Protein AF-A0A5N6Q2Q1-F1 (afdb_monomer)

Structure (mmCIF, N/CA/C/O backbone):
data_AF-A0A5N6Q2Q1-F1
#
_entry.id   AF-A0A5N6Q2Q1-F1
#
loop_
_atom_site.group_PDB
_atom_site.id
_atom_site.type_symbol
_atom_site.label_atom_id
_atom_site.label_alt_id
_atom_site.label_comp_id
_atom_site.label_asym_id
_atom_site.label_entity_id
_atom_site.label_seq_id
_atom_site.pdbx_PDB_ins_code
_atom_site.Cartn_x
_atom_site.Cartn_y
_atom_site.Cartn_z
_atom_site.occupancy
_atom_site.B_iso_or_equiv
_atom_site.auth_seq_id
_atom_site.auth_comp_id
_atom_site.auth_asym_id
_atom_site.auth_atom_id
_atom_site.pdbx_PDB_model_num
ATOM 1 N N . MET A 1 1 ? -32.225 3.996 19.972 1.00 34.66 1 MET A N 1
ATOM 2 C CA . MET A 1 1 ? -31.851 4.775 21.174 1.00 34.66 1 MET A CA 1
ATOM 3 C C . MET A 1 1 ? -30.390 4.484 21.491 1.00 34.66 1 MET A C 1
ATOM 5 O O . MET A 1 1 ? -30.093 3.426 22.030 1.00 34.66 1 MET A O 1
ATOM 9 N N . GLY A 1 2 ? -29.475 5.349 21.043 1.00 39.59 2 GLY A N 1
ATOM 10 C CA . GLY A 1 2 ? -28.034 5.159 21.232 1.00 39.59 2 GLY A CA 1
ATOM 11 C C . GLY A 1 2 ? -27.642 5.424 22.682 1.00 39.59 2 GLY A C 1
ATOM 12 O O . GLY A 1 2 ? -27.909 6.504 23.205 1.00 39.59 2 GLY A O 1
ATOM 13 N N . ARG A 1 3 ? -27.036 4.438 23.348 1.00 48.12 3 ARG A N 1
ATOM 14 C CA . ARG A 1 3 ? -26.396 4.660 24.648 1.00 48.12 3 ARG A CA 1
ATOM 15 C C . ARG A 1 3 ? -25.161 5.524 24.397 1.00 48.12 3 ARG A C 1
ATOM 17 O O . ARG A 1 3 ? -24.184 5.050 23.827 1.00 48.12 3 ARG A O 1
ATOM 24 N N . ASN A 1 4 ? -25.250 6.803 24.753 1.00 54.31 4 ASN A N 1
ATOM 25 C CA . ASN A 1 4 ? -24.123 7.728 24.710 1.00 54.31 4 ASN A CA 1
ATOM 26 C C . ASN A 1 4 ? -23.012 7.214 25.641 1.00 54.31 4 ASN A C 1
ATOM 28 O O . ASN A 1 4 ? -23.287 6.887 26.795 1.00 54.31 4 ASN A O 1
ATOM 32 N N . LEU A 1 5 ? -21.771 7.157 25.147 1.00 61.38 5 LEU A N 1
ATOM 33 C CA . LEU A 1 5 ? -20.585 6.999 25.997 1.00 61.38 5 LEU A CA 1
ATOM 34 C C . LEU A 1 5 ? -20.496 8.151 27.009 1.00 61.38 5 LEU A C 1
ATOM 36 O O . LEU A 1 5 ? -21.184 9.169 26.868 1.00 61.38 5 LEU A O 1
ATOM 40 N N . SER A 1 6 ? -19.664 7.980 28.040 1.00 72.44 6 SER A N 1
ATOM 41 C CA . SER A 1 6 ? -19.564 8.959 29.122 1.00 72.44 6 SER A CA 1
ATOM 42 C C . SER A 1 6 ? -19.219 10.357 28.569 1.00 72.44 6 SER A C 1
ATOM 44 O O . SER A 1 6 ? -18.412 10.470 27.641 1.00 72.44 6 SER A O 1
ATOM 46 N N . PRO A 1 7 ? -19.799 11.438 29.125 1.00 76.56 7 PRO A N 1
ATOM 47 C CA . PRO A 1 7 ? -19.465 12.815 28.743 1.00 76.56 7 PRO A CA 1
ATOM 48 C C . PRO A 1 7 ? -17.959 13.104 28.803 1.00 76.56 7 PRO A C 1
ATOM 50 O O . PRO A 1 7 ? -17.438 13.869 27.998 1.00 76.56 7 PRO A O 1
ATOM 53 N N . VAL A 1 8 ? -17.262 12.422 29.717 1.00 79.81 8 VAL A N 1
ATOM 54 C CA . VAL A 1 8 ? -15.809 12.487 29.892 1.00 79.81 8 VAL A CA 1
ATOM 55 C C . VAL A 1 8 ? -15.077 12.059 28.620 1.00 79.81 8 VAL A C 1
ATOM 57 O O . VAL A 1 8 ? -14.174 12.756 28.178 1.00 79.81 8 VAL A O 1
ATOM 60 N N . LEU A 1 9 ? -15.484 10.959 27.978 1.00 82.56 9 LEU A N 1
ATOM 61 C CA . LEU A 1 9 ? -14.803 10.479 26.775 1.00 82.56 9 LEU A CA 1
ATOM 62 C C . LEU A 1 9 ? -14.976 11.445 25.592 1.00 82.56 9 LEU A C 1
ATOM 64 O O . LEU A 1 9 ? -14.025 11.673 24.849 1.00 82.56 9 LEU A O 1
ATOM 68 N N . LYS A 1 10 ? -16.160 12.057 25.447 1.00 82.25 10 LYS A N 1
ATOM 69 C CA . LYS A 1 10 ? -16.401 13.090 24.424 1.00 82.25 10 LYS A CA 1
ATOM 70 C C . LYS A 1 10 ? -15.483 14.298 24.626 1.00 82.25 10 LYS A C 1
ATOM 72 O O . LYS A 1 10 ? -14.855 14.747 23.674 1.00 82.25 10 LYS A O 1
ATOM 77 N N . GLN A 1 11 ? -15.344 14.754 25.870 1.00 85.31 11 GLN A N 1
ATOM 78 C CA . GLN A 1 11 ? -14.443 15.852 26.216 1.00 85.31 11 GLN A CA 1
ATOM 79 C C . GLN A 1 11 ? -12.973 15.516 25.916 1.00 85.31 11 GLN A C 1
ATOM 81 O O . GLN A 1 11 ? -12.229 16.376 25.446 1.00 85.31 11 GLN A O 1
ATOM 86 N N . GLU A 1 12 ? -12.542 14.270 26.135 1.00 88.00 12 GLU A N 1
ATOM 87 C CA . GLU A 1 12 ? -11.179 13.867 25.775 1.00 88.00 12 GLU A CA 1
ATOM 88 C C . GLU A 1 12 ? -10.949 13.833 24.262 1.00 88.00 12 GLU A C 1
ATOM 90 O O . GLU A 1 12 ? -9.869 14.206 23.807 1.00 88.00 12 GLU A O 1
ATOM 95 N N . PHE A 1 13 ? -11.948 13.463 23.458 1.00 85.00 13 PHE A N 1
ATOM 96 C CA . PHE A 1 13 ? -11.828 13.589 22.005 1.00 85.00 13 PHE A CA 1
ATOM 97 C C . PHE A 1 13 ? -11.672 15.050 21.566 1.00 85.00 13 PHE A C 1
ATOM 99 O O . PHE A 1 13 ? -10.799 15.340 20.754 1.00 85.00 13 PHE A O 1
ATOM 106 N N . GLU A 1 14 ? -12.427 15.981 22.154 1.00 84.62 14 GLU A N 1
ATOM 107 C CA . GLU A 1 14 ? -12.268 17.422 21.894 1.00 84.62 14 GLU A CA 1
ATOM 108 C C . GLU A 1 14 ? -10.886 17.948 22.319 1.00 84.62 14 GLU A C 1
ATOM 110 O O . GLU A 1 14 ? -10.338 18.871 21.715 1.00 84.62 14 GLU A O 1
ATOM 115 N N . ASN A 1 15 ? -10.283 17.359 23.356 1.00 87.81 15 ASN A N 1
ATOM 116 C CA . ASN A 1 15 ? -8.939 17.717 23.805 1.00 87.81 15 ASN A CA 1
ATOM 117 C C . ASN A 1 15 ? -7.835 17.295 22.816 1.00 87.81 15 ASN A C 1
ATOM 119 O O . ASN A 1 15 ? -6.714 17.800 22.929 1.00 87.81 15 ASN A O 1
ATOM 123 N N . LEU A 1 16 ? -8.115 16.413 21.844 1.00 84.56 16 LEU A N 1
ATOM 124 C CA . LEU A 1 16 ? -7.133 16.025 20.824 1.00 84.56 16 LEU A CA 1
ATOM 125 C C . LEU A 1 16 ? -6.774 17.183 19.884 1.00 84.56 16 LEU A C 1
ATOM 127 O O . LEU A 1 16 ? -5.634 17.261 19.420 1.00 84.56 16 LEU A O 1
ATOM 131 N N . ASP A 1 17 ? -7.710 18.106 19.666 1.00 80.00 17 ASP A N 1
ATOM 132 C CA . ASP A 1 17 ? -7.538 19.270 18.791 1.00 80.00 17 ASP A CA 1
ATOM 133 C C . ASP A 1 17 ? -6.910 20.486 19.492 1.00 80.00 17 ASP A C 1
ATOM 135 O O . ASP A 1 17 ? -6.669 21.518 18.868 1.00 80.00 17 ASP A O 1
ATOM 139 N N . LYS A 1 18 ? -6.613 20.374 20.790 1.00 85.56 18 LYS A N 1
ATOM 140 C CA . LYS A 1 18 ? -5.990 21.442 21.583 1.00 85.56 18 LYS A CA 1
ATOM 141 C C . LYS A 1 18 ? -4.458 21.400 21.474 1.00 85.56 18 LYS A C 1
ATOM 143 O O . LYS A 1 18 ? -3.877 20.834 20.538 1.00 85.56 18 LYS A O 1
ATOM 148 N N . ASP A 1 19 ? -3.780 22.033 22.427 1.00 87.94 19 ASP A N 1
ATOM 149 C CA . ASP A 1 19 ? -2.325 22.061 22.512 1.00 87.94 19 ASP A CA 1
ATOM 150 C C . ASP A 1 19 ? -1.718 20.670 22.783 1.00 87.94 19 ASP A C 1
ATOM 152 O O . ASP A 1 19 ? -2.396 19.701 23.139 1.00 87.94 19 ASP A O 1
ATOM 156 N N . ALA A 1 20 ? -0.400 20.563 22.607 1.00 86.81 20 ALA A N 1
ATOM 157 C CA . ALA A 1 20 ? 0.320 19.299 22.720 1.00 86.81 20 ALA A CA 1
ATOM 158 C C . ALA A 1 20 ? 0.197 18.637 24.105 1.00 86.81 20 ALA A C 1
ATOM 160 O O . ALA A 1 20 ? 0.221 17.405 24.190 1.00 86.81 20 ALA A O 1
ATOM 161 N N . TYR A 1 21 ? 0.067 19.420 25.182 1.00 89.62 21 TYR A N 1
ATOM 162 C CA . TYR A 1 21 ? -0.075 18.888 26.534 1.00 89.62 21 TYR A CA 1
ATOM 163 C C . TYR A 1 21 ? -1.473 18.300 26.737 1.00 89.62 21 TYR A C 1
ATOM 165 O O . TYR A 1 21 ? -1.585 17.128 27.114 1.00 89.62 21 TYR A O 1
ATOM 173 N N . SER A 1 22 ? -2.525 19.054 26.396 1.00 89.06 22 SER A N 1
ATOM 174 C CA . SER A 1 22 ? -3.909 18.561 26.422 1.00 89.06 22 SER A CA 1
ATOM 175 C C . SER A 1 22 ? -4.078 17.309 25.569 1.00 89.06 22 SER A C 1
ATOM 177 O O . SER A 1 22 ? -4.604 16.304 26.045 1.00 89.06 22 SER A O 1
ATOM 179 N N . ARG A 1 23 ? -3.527 17.313 24.354 1.00 88.75 23 ARG A N 1
ATOM 180 C CA . ARG A 1 23 ? -3.586 16.173 23.439 1.00 88.75 23 ARG A CA 1
ATOM 181 C C . ARG A 1 23 ? -2.908 14.926 23.994 1.00 88.75 23 ARG A C 1
ATOM 183 O O . ARG A 1 23 ? -3.447 13.824 23.900 1.00 88.75 23 ARG A O 1
ATOM 190 N N . LYS A 1 24 ? -1.715 15.076 24.577 1.00 89.00 24 LYS A N 1
ATOM 191 C CA . LYS A 1 24 ? -0.977 13.961 25.186 1.00 89.00 24 LYS A CA 1
ATOM 192 C C . LYS A 1 24 ? -1.735 13.379 26.379 1.00 89.00 24 LYS A C 1
ATOM 194 O O . LYS A 1 24 ? -1.779 12.157 26.522 1.00 89.00 24 LYS A O 1
ATOM 199 N N . SER A 1 25 ? -2.322 14.239 27.213 1.00 92.31 25 SER A N 1
ATOM 200 C CA . SER A 1 25 ? -3.146 13.824 28.351 1.00 92.31 25 SER A CA 1
ATOM 201 C C . SER A 1 25 ? -4.388 13.063 27.885 1.00 92.31 25 SER A C 1
ATOM 203 O O . SER A 1 25 ? -4.602 11.929 28.310 1.00 92.31 25 SER A O 1
ATOM 205 N N . ALA A 1 26 ? -5.129 13.622 26.929 1.00 91.31 26 ALA A N 1
ATOM 206 C CA . ALA A 1 26 ? -6.329 13.011 26.368 1.00 91.31 26 ALA A CA 1
ATOM 207 C C . ALA A 1 26 ? -6.054 11.648 25.736 1.00 91.31 26 ALA A C 1
ATOM 209 O O . ALA A 1 26 ? -6.720 10.661 26.039 1.00 91.31 26 ALA A O 1
ATOM 210 N N . MET A 1 27 ? -4.992 11.547 24.933 1.00 90.81 27 MET A N 1
ATOM 211 C CA . MET A 1 27 ? -4.585 10.282 24.326 1.00 90.81 27 MET A CA 1
ATOM 212 C C . MET A 1 27 ? -4.261 9.209 25.376 1.00 90.81 27 MET A C 1
ATOM 214 O O . MET A 1 27 ? -4.520 8.030 25.146 1.00 90.81 27 MET A O 1
ATOM 218 N N . LYS A 1 28 ? -3.708 9.585 26.536 1.00 91.50 28 LYS A N 1
ATOM 219 C CA . LYS A 1 28 ? -3.462 8.643 27.638 1.00 91.50 28 LYS A CA 1
ATOM 220 C C . LYS A 1 28 ? -4.777 8.130 28.232 1.00 91.50 28 LYS A C 1
ATOM 222 O O . LYS A 1 28 ? -4.911 6.926 28.431 1.00 91.50 28 LYS A O 1
ATOM 227 N N . VAL A 1 29 ? -5.736 9.025 28.475 1.00 91.88 29 VAL A N 1
ATOM 228 C CA . VAL A 1 29 ? -7.052 8.676 29.035 1.00 91.88 29 VAL A CA 1
ATOM 229 C C . VAL A 1 29 ? -7.839 7.793 28.068 1.00 91.88 29 VAL A C 1
ATOM 231 O O . VAL A 1 29 ? -8.320 6.735 28.462 1.00 91.88 29 VAL A O 1
ATOM 234 N N . ILE A 1 30 ? -7.905 8.167 26.787 1.00 91.50 30 ILE A N 1
ATOM 235 C CA . ILE A 1 30 ? -8.636 7.398 25.770 1.00 91.50 30 ILE A CA 1
ATOM 236 C C . ILE A 1 30 ? -8.014 6.008 25.589 1.00 91.50 30 ILE A C 1
ATOM 238 O O . ILE A 1 30 ? -8.741 5.025 25.486 1.00 91.50 30 ILE A O 1
ATOM 242 N N . LYS A 1 31 ? -6.680 5.885 25.592 1.00 90.75 31 LYS A N 1
ATOM 243 C CA . LYS A 1 31 ? -6.017 4.572 25.513 1.00 90.75 31 LYS A CA 1
ATOM 244 C C . LYS A 1 31 ? -6.362 3.674 26.697 1.00 90.75 31 LYS A C 1
ATOM 246 O O . LYS A 1 31 ? -6.719 2.526 26.468 1.00 90.75 31 LYS A O 1
ATOM 251 N N . SER A 1 32 ? -6.321 4.211 27.918 1.00 90.75 32 SER A N 1
ATOM 252 C CA . SER A 1 32 ? -6.748 3.480 29.119 1.00 90.75 32 SER A CA 1
ATOM 253 C C . SER A 1 32 ? -8.208 3.040 29.007 1.00 90.75 32 SER A C 1
ATOM 255 O O . SER A 1 32 ? -8.535 1.902 29.310 1.00 90.75 32 SER A O 1
ATOM 257 N N . TYR A 1 33 ? -9.082 3.908 28.492 1.00 90.88 33 TYR A N 1
ATOM 258 C CA . TYR A 1 33 ? -10.482 3.562 28.265 1.00 90.88 33 TYR A CA 1
ATOM 259 C C . TYR A 1 33 ? -10.655 2.408 27.262 1.00 90.88 33 TYR A C 1
ATOM 261 O O . TYR A 1 33 ? -11.481 1.527 27.475 1.00 90.88 33 TYR A O 1
ATOM 269 N N . VAL A 1 34 ? -9.876 2.392 26.172 1.00 91.00 34 VAL A N 1
ATOM 270 C CA . VAL A 1 34 ? -9.903 1.312 25.167 1.00 91.00 34 VAL A CA 1
ATOM 271 C C . VAL A 1 34 ? -9.400 -0.016 25.739 1.00 91.00 34 VAL A C 1
ATOM 273 O O . VAL A 1 34 ? -9.884 -1.070 25.322 1.00 91.00 34 VAL A O 1
ATOM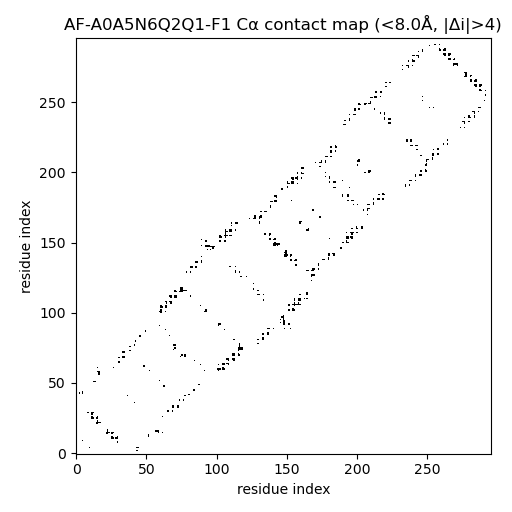 276 N N . GLU A 1 35 ? -8.449 0.024 26.675 1.00 90.00 35 GLU A N 1
ATOM 277 C CA . GLU A 1 35 ? -7.935 -1.160 27.375 1.00 90.00 35 GLU A CA 1
ATOM 278 C C . GLU A 1 35 ? -9.022 -1.838 28.226 1.00 90.00 35 GLU A C 1
ATOM 280 O O . GLU A 1 35 ? -9.146 -3.061 28.180 1.00 90.00 35 GLU A O 1
ATOM 285 N N . ASP A 1 36 ? -9.871 -1.048 28.888 1.00 89.56 36 ASP A N 1
ATOM 286 C CA . ASP A 1 36 ? -10.971 -1.532 29.738 1.00 89.56 36 ASP A CA 1
ATOM 287 C C . ASP A 1 36 ? -12.314 -1.705 28.992 1.00 89.56 36 ASP A C 1
ATOM 289 O O . ASP A 1 36 ? -13.337 -2.055 29.589 1.00 89.56 36 ASP A O 1
ATOM 293 N N . LEU A 1 37 ? -12.350 -1.434 27.683 1.00 91.12 37 LEU A N 1
ATOM 294 C CA . LEU A 1 37 ? -13.580 -1.417 26.892 1.00 91.12 37 LEU A CA 1
ATOM 295 C C . LEU A 1 37 ? -14.177 -2.822 26.738 1.00 91.12 37 LEU A C 1
ATOM 297 O O . LEU A 1 37 ? -13.521 -3.738 26.253 1.00 91.12 37 LEU A O 1
ATOM 301 N N . ASP A 1 38 ? -15.461 -2.999 27.050 1.00 90.12 38 ASP A N 1
ATOM 302 C CA . ASP A 1 38 ? -16.117 -4.273 26.758 1.00 90.12 38 ASP A CA 1
ATOM 303 C C . ASP A 1 38 ? -16.297 -4.489 25.245 1.00 90.12 38 ASP A C 1
ATOM 305 O O . ASP A 1 38 ? -16.622 -3.575 24.483 1.00 90.12 38 ASP A O 1
ATOM 309 N N . SER A 1 39 ? -16.162 -5.741 24.807 1.00 89.50 39 SER A N 1
ATOM 310 C CA . SER A 1 39 ? -16.266 -6.112 23.393 1.00 89.50 39 SER A CA 1
ATOM 311 C C . SER A 1 39 ? -17.606 -5.747 22.742 1.00 89.50 39 SER A C 1
ATOM 313 O O . SER A 1 39 ? -17.643 -5.401 21.561 1.00 89.50 39 SER A O 1
ATOM 315 N N . SER A 1 40 ? -18.701 -5.748 23.511 1.00 90.19 40 SER A N 1
ATOM 316 C CA . SER A 1 40 ? -20.023 -5.323 23.034 1.00 90.19 40 SER A CA 1
ATOM 317 C C . SER A 1 40 ? -20.134 -3.809 22.825 1.00 90.19 40 SER A C 1
ATOM 319 O O . SER A 1 40 ? -20.999 -3.354 22.077 1.00 90.19 40 SER A O 1
ATOM 321 N N . ALA A 1 41 ? -19.245 -3.024 23.442 1.00 90.75 41 ALA A N 1
ATOM 322 C CA . ALA A 1 41 ? -19.202 -1.569 23.335 1.00 90.75 41 ALA A CA 1
ATOM 323 C C . ALA A 1 41 ? -18.281 -1.068 22.206 1.00 90.75 41 ALA A C 1
ATOM 325 O O . ALA A 1 41 ? -18.336 0.116 21.865 1.00 90.75 41 ALA A O 1
ATOM 326 N N . ILE A 1 42 ? -17.495 -1.948 21.570 1.00 92.12 42 ILE A N 1
ATOM 327 C CA . ILE A 1 42 ? -16.613 -1.597 20.442 1.00 92.12 42 ILE A CA 1
ATOM 328 C C . ILE A 1 42 ? -17.358 -0.839 19.326 1.00 92.12 42 ILE A C 1
ATOM 330 O O . ILE A 1 42 ? -16.868 0.216 18.921 1.00 92.12 42 ILE A O 1
ATOM 334 N N . PRO A 1 43 ? -18.535 -1.280 18.834 1.00 90.50 43 PRO A N 1
ATOM 335 C CA . PRO A 1 43 ? -19.223 -0.571 17.753 1.00 90.50 43 PRO A CA 1
ATOM 336 C C . PRO A 1 43 ? -19.614 0.865 18.134 1.00 90.50 43 PRO A C 1
ATOM 338 O O . PRO A 1 43 ? -19.515 1.772 17.311 1.00 90.50 43 PRO A O 1
ATOM 341 N N . LEU A 1 44 ? -20.015 1.087 19.392 1.00 87.94 44 LEU A N 1
ATOM 342 C CA . LEU A 1 44 ? -20.368 2.418 19.899 1.00 87.94 44 LEU A CA 1
ATOM 343 C C . LEU A 1 44 ? -19.140 3.327 19.993 1.00 87.94 44 LEU A C 1
ATOM 345 O O . LEU A 1 44 ? -19.213 4.494 19.617 1.00 87.94 44 LEU A O 1
ATOM 349 N N . PHE A 1 45 ? -18.007 2.788 20.450 1.00 89.00 45 PHE A N 1
ATOM 350 C CA . PHE A 1 45 ? -16.739 3.512 20.461 1.00 89.00 45 PHE A CA 1
ATOM 351 C C . PHE A 1 45 ? -16.322 3.930 19.044 1.00 89.00 45 PHE A C 1
ATOM 353 O O . PHE A 1 45 ? -16.013 5.095 18.809 1.00 89.00 45 PHE A O 1
ATOM 360 N N . LEU A 1 46 ? -16.390 3.011 18.076 1.00 88.75 46 LEU A N 1
ATOM 361 C CA . LEU A 1 46 ? -16.044 3.289 16.678 1.00 88.75 46 LEU A CA 1
ATOM 362 C C . LEU A 1 46 ? -16.937 4.355 16.034 1.00 88.75 46 LEU A C 1
ATOM 364 O O . LEU A 1 46 ? -16.436 5.177 15.261 1.00 88.75 46 LEU A O 1
ATOM 368 N N . ALA A 1 47 ? -18.234 4.357 16.353 1.00 85.56 47 ALA A N 1
ATOM 369 C CA . ALA A 1 47 ? -19.161 5.380 15.879 1.00 85.56 47 ALA A CA 1
ATOM 370 C C . ALA A 1 47 ? -18.721 6.780 16.337 1.00 85.56 47 ALA A C 1
ATOM 372 O O . ALA A 1 47 ? -18.600 7.681 15.515 1.00 85.56 47 ALA A O 1
ATOM 373 N N . GLN A 1 48 ? -18.350 6.941 17.610 1.00 80.50 48 GLN A N 1
ATOM 374 C CA . GLN A 1 48 ? -17.907 8.238 18.137 1.00 80.50 48 GLN A CA 1
ATOM 375 C C . GLN A 1 48 ? -16.579 8.714 17.563 1.00 80.50 48 GLN A C 1
ATOM 377 O O . GLN A 1 48 ? -16.449 9.877 17.193 1.00 80.50 48 GLN A O 1
ATOM 382 N N . VAL A 1 49 ? -15.616 7.801 17.430 1.00 82.00 49 VAL A N 1
ATOM 383 C CA . VAL A 1 49 ? -14.332 8.060 16.759 1.00 82.00 49 VAL A CA 1
ATOM 384 C C . VAL A 1 49 ? -14.555 8.543 15.316 1.00 82.00 49 VAL A C 1
ATOM 386 O O . VAL A 1 49 ? -13.739 9.278 14.769 1.00 82.00 49 VAL A O 1
ATOM 389 N N . SER A 1 50 ? -15.667 8.149 14.689 1.00 77.56 50 SER A N 1
ATOM 390 C CA . SER A 1 50 ? -16.025 8.564 13.329 1.00 77.56 50 SER A CA 1
ATOM 391 C C . SER A 1 50 ? -16.814 9.886 13.279 1.00 77.56 50 SER A C 1
ATOM 393 O O . SER A 1 50 ? -16.692 10.615 12.291 1.00 77.56 50 SER A O 1
ATOM 395 N N . GLU A 1 51 ? -17.599 10.204 14.316 1.00 74.12 51 GLU A N 1
ATOM 396 C CA . GLU A 1 51 ? -18.401 11.437 14.457 1.00 74.12 51 GLU A CA 1
ATOM 397 C C . GLU A 1 51 ? -17.547 12.678 14.754 1.00 74.12 51 GLU A C 1
ATOM 399 O O . GLU A 1 51 ? -17.816 13.753 14.222 1.00 74.12 51 GLU A O 1
ATOM 404 N N . THR A 1 52 ? -16.468 12.539 15.531 1.00 64.31 52 THR A N 1
ATOM 405 C CA . THR A 1 52 ? -15.566 13.645 15.921 1.00 64.31 52 THR A CA 1
ATOM 406 C C . THR A 1 52 ? -14.877 14.345 14.744 1.00 64.31 52 THR A C 1
ATOM 408 O O . THR A 1 52 ? -14.242 15.377 14.927 1.00 64.31 52 THR A O 1
ATOM 411 N N . LYS A 1 53 ? -15.026 13.825 13.519 1.00 55.75 53 LYS A N 1
ATOM 412 C CA . LYS A 1 53 ? -14.470 14.398 12.289 1.00 55.75 53 LYS A CA 1
ATOM 413 C C . LYS A 1 53 ? -15.387 15.420 11.596 1.00 55.75 53 LYS A C 1
ATOM 415 O O . LYS A 1 53 ? -14.909 16.167 10.743 1.00 55.75 53 LYS A O 1
ATOM 420 N N . GLU A 1 54 ? -16.686 15.471 11.907 1.00 51.88 54 GLU A N 1
ATOM 421 C CA . GLU A 1 54 ? -17.617 16.404 11.237 1.00 51.88 54 GLU A CA 1
ATOM 422 C C . GLU A 1 54 ? -17.373 17.880 11.598 1.00 51.88 54 GLU A C 1
ATOM 424 O O . GLU A 1 54 ? -17.824 18.774 10.888 1.00 51.88 54 GLU A O 1
ATOM 429 N N . THR A 1 55 ? -16.578 18.149 12.635 1.00 47.53 55 THR A N 1
ATOM 430 C CA . THR A 1 55 ? -16.234 19.495 13.120 1.00 47.53 55 THR A CA 1
ATOM 431 C C . THR A 1 55 ? -14.995 20.119 12.460 1.00 47.53 55 THR A C 1
ATOM 433 O O . THR A 1 55 ? -14.652 21.256 12.774 1.00 47.53 55 THR A O 1
ATOM 436 N N . GLY A 1 56 ? -14.350 19.439 11.500 1.00 47.78 56 GLY A N 1
ATOM 437 C CA . GLY A 1 56 ? -13.371 20.058 10.591 1.00 47.78 56 GLY A CA 1
ATOM 438 C C . GLY A 1 56 ? -11.939 20.240 11.117 1.00 47.78 56 GLY A C 1
ATOM 439 O O . GLY A 1 56 ? -11.201 21.050 10.557 1.00 47.78 56 GLY A O 1
ATOM 440 N N . LEU A 1 57 ? -11.516 19.504 12.150 1.00 49.38 57 LEU A N 1
ATOM 441 C CA . LEU A 1 57 ? -10.209 19.693 12.795 1.00 49.38 57 LEU A CA 1
ATOM 442 C C . LEU A 1 57 ? -9.170 18.596 12.484 1.00 49.38 57 LEU A C 1
ATOM 444 O O . LEU A 1 57 ? -9.468 17.495 12.022 1.00 49.38 57 LEU A O 1
ATOM 448 N N . THR A 1 58 ? -7.908 18.964 12.706 1.00 54.44 58 THR A N 1
ATOM 449 C CA . THR A 1 58 ? -6.655 18.307 12.303 1.00 54.44 58 THR A CA 1
ATOM 450 C C . THR A 1 58 ? -6.292 17.025 13.071 1.00 54.44 58 THR A C 1
ATOM 452 O O . THR A 1 58 ? -5.182 16.541 12.906 1.00 54.44 58 THR A O 1
ATOM 455 N N . SER A 1 59 ? -7.170 16.452 13.902 1.00 63.44 59 SER A N 1
ATOM 456 C CA . SER A 1 59 ? -6.861 15.294 14.771 1.00 63.44 59 SER A CA 1
ATOM 457 C C . SER A 1 59 ? -6.974 13.906 14.123 1.00 63.44 59 SER A C 1
ATOM 459 O O . SER A 1 59 ? -6.912 12.888 14.823 1.00 63.44 59 SER A O 1
ATOM 461 N N . GLY A 1 60 ? -7.115 13.827 12.797 1.00 74.38 60 GLY A N 1
ATOM 462 C CA . GLY A 1 60 ? -7.346 12.570 12.079 1.00 74.38 60 GLY A CA 1
ATOM 463 C C . GLY A 1 60 ? -6.340 11.468 12.431 1.00 74.38 60 GLY A C 1
ATOM 464 O O . GLY A 1 60 ? -6.739 10.342 12.715 1.00 74.38 60 GLY A O 1
ATOM 465 N N . GLU A 1 61 ? -5.040 11.771 12.494 1.00 80.56 61 GLU A N 1
ATOM 466 C CA . GLU A 1 61 ? -4.006 10.777 12.805 1.00 80.56 61 GLU A CA 1
ATOM 467 C C . GLU A 1 61 ? -4.118 10.197 14.222 1.00 80.56 61 GLU A C 1
ATOM 469 O O . GLU A 1 61 ? -3.849 9.011 14.429 1.00 80.56 61 GLU A O 1
ATOM 474 N N . TYR A 1 62 ? -4.549 11.002 15.197 1.00 82.19 62 TYR A N 1
ATOM 475 C CA . TYR A 1 62 ? -4.692 10.582 16.591 1.00 82.19 62 TYR A CA 1
ATOM 476 C C . TYR A 1 62 ? -5.866 9.627 16.738 1.00 82.19 62 TYR A C 1
ATOM 478 O O . TYR A 1 62 ? -5.721 8.550 17.316 1.00 82.19 62 TYR A O 1
ATOM 486 N N . THR A 1 63 ? -6.986 9.988 16.124 1.00 84.69 63 THR A N 1
ATOM 487 C CA . THR A 1 63 ? -8.201 9.184 16.029 1.00 84.69 63 THR A CA 1
ATOM 488 C C . THR A 1 63 ? -7.929 7.856 15.315 1.00 84.69 63 THR A C 1
ATOM 490 O O . THR A 1 63 ? -8.269 6.797 15.840 1.00 84.69 63 THR A O 1
ATOM 493 N N . ILE A 1 64 ? -7.210 7.878 14.185 1.00 89.88 64 ILE A N 1
ATOM 494 C CA . ILE A 1 64 ? -6.785 6.660 13.478 1.00 89.88 64 ILE A CA 1
ATOM 495 C C . ILE A 1 64 ? -5.883 5.784 14.361 1.00 89.88 64 ILE A C 1
ATOM 497 O O . ILE A 1 64 ? -6.077 4.572 14.415 1.00 89.88 64 ILE A O 1
ATOM 501 N N . SER A 1 65 ? -4.933 6.368 15.102 1.00 89.94 65 SER A N 1
ATOM 502 C CA . SER A 1 65 ? -4.002 5.601 15.947 1.00 89.94 65 SER A CA 1
ATOM 503 C C . SER A 1 65 ? -4.686 4.786 17.055 1.00 89.94 65 SER A C 1
ATOM 505 O O . SER A 1 65 ? -4.129 3.795 17.529 1.00 89.94 65 SER A O 1
ATOM 507 N N . LEU A 1 66 ? -5.913 5.147 17.445 1.00 91.38 66 LEU A N 1
ATOM 508 C CA . LEU A 1 66 ? -6.694 4.384 18.420 1.00 91.38 66 LEU A CA 1
ATOM 509 C C . LEU A 1 66 ? -7.104 3.010 17.887 1.00 91.38 66 LEU A C 1
ATOM 511 O O . LEU A 1 66 ? -7.216 2.070 18.672 1.00 91.38 66 LEU A O 1
ATOM 515 N N . TYR A 1 67 ? -7.266 2.852 16.571 1.00 93.94 67 TYR A N 1
ATOM 516 C CA . TYR A 1 67 ? -7.591 1.558 15.971 1.00 93.94 67 TYR A CA 1
ATOM 517 C C . TYR A 1 67 ? -6.460 0.538 16.119 1.00 93.94 67 TYR A C 1
ATOM 519 O O . TYR A 1 67 ? -6.733 -0.654 16.236 1.00 93.94 67 TYR A O 1
ATOM 527 N N . GLU A 1 68 ? -5.201 0.983 16.184 1.00 94.44 68 GLU A N 1
ATOM 528 C CA . GLU A 1 68 ? -4.071 0.101 16.496 1.00 94.44 68 GLU A CA 1
ATOM 529 C C . GLU A 1 68 ? -4.190 -0.450 17.924 1.00 94.44 68 GLU A C 1
ATOM 531 O O . GLU A 1 68 ? -4.023 -1.649 18.151 1.00 94.44 68 GLU A O 1
ATOM 536 N N . VAL A 1 69 ? -4.520 0.420 18.884 1.00 93.19 69 VAL A N 1
ATOM 537 C CA . VAL A 1 69 ? -4.712 0.035 20.290 1.00 93.19 69 VAL A CA 1
ATOM 538 C C . VAL A 1 69 ? -5.907 -0.900 20.422 1.00 93.19 69 VAL A C 1
ATOM 540 O O . VAL A 1 69 ? -5.792 -1.943 21.061 1.00 93.19 69 VAL A O 1
ATOM 543 N N . LEU A 1 70 ? -7.015 -0.576 19.754 1.00 94.75 70 LEU A N 1
ATOM 544 C CA . LEU A 1 70 ? -8.217 -1.399 19.727 1.00 94.75 70 LEU A CA 1
ATOM 545 C C . LEU A 1 70 ? -7.920 -2.798 19.173 1.00 94.75 70 LEU A C 1
ATOM 547 O O . LEU A 1 70 ? -8.275 -3.787 19.807 1.00 94.75 70 LEU A O 1
ATOM 551 N N . ALA A 1 71 ? -7.223 -2.893 18.036 1.00 96.25 71 ALA A N 1
ATOM 552 C CA . ALA A 1 71 ? -6.826 -4.170 17.450 1.00 96.25 71 ALA A CA 1
ATOM 553 C C . ALA A 1 71 ? -5.957 -4.983 18.414 1.00 96.25 71 ALA A C 1
ATOM 555 O O . ALA A 1 71 ? -6.222 -6.160 18.637 1.00 96.25 71 ALA A O 1
ATOM 556 N N . ARG A 1 72 ? -4.956 -4.347 19.027 1.00 95.75 72 ARG A N 1
ATOM 557 C CA . ARG A 1 72 ? -4.030 -4.999 19.956 1.00 95.75 72 ARG A CA 1
ATOM 558 C C . ARG A 1 72 ? -4.714 -5.537 21.212 1.00 95.75 72 ARG A C 1
ATOM 560 O O . ARG A 1 72 ? -4.376 -6.631 21.646 1.00 95.75 72 ARG A O 1
ATOM 567 N N . VAL A 1 73 ? -5.631 -4.772 21.803 1.00 95.44 73 VAL A N 1
ATOM 568 C CA . VAL A 1 73 ? -6.322 -5.148 23.049 1.00 95.44 73 VAL A CA 1
ATOM 569 C C . VAL A 1 73 ? -7.409 -6.188 22.783 1.00 95.44 73 VAL A C 1
ATOM 571 O O . VAL A 1 73 ? -7.532 -7.162 23.521 1.00 95.44 73 VAL A O 1
ATOM 574 N N . HIS A 1 74 ? -8.197 -6.000 21.723 1.00 95.31 74 HIS A N 1
ATOM 575 C CA . HIS A 1 74 ? -9.416 -6.785 21.499 1.00 95.31 74 HIS A CA 1
ATOM 576 C C . HIS A 1 74 ? -9.232 -7.952 20.529 1.00 95.31 74 HIS A C 1
ATOM 578 O O . HIS A 1 74 ? -10.082 -8.842 20.476 1.00 95.31 74 HIS A O 1
ATOM 584 N N . GLY A 1 75 ? -8.120 -7.997 19.794 1.00 95.44 75 GLY A N 1
ATOM 585 C CA . GLY A 1 75 ? -7.738 -9.127 18.953 1.00 95.44 75 GLY A CA 1
ATOM 586 C C . GLY A 1 75 ? -8.833 -9.536 17.965 1.00 95.44 75 GLY A C 1
ATOM 587 O O . GLY A 1 75 ? -9.433 -8.707 17.287 1.00 95.44 75 GLY A O 1
ATOM 588 N N . THR A 1 76 ? -9.173 -10.822 17.914 1.00 95.69 76 THR A N 1
ATOM 589 C CA . THR A 1 76 ? -10.203 -11.355 17.001 1.00 95.69 76 THR A CA 1
ATOM 590 C C . THR A 1 76 ? -11.599 -10.747 17.199 1.00 95.69 76 THR A C 1
ATOM 592 O O . THR A 1 76 ? -12.419 -10.781 16.280 1.00 95.69 76 THR A O 1
ATOM 595 N N . LYS A 1 77 ? -11.876 -10.107 18.344 1.00 95.31 77 LYS A N 1
ATOM 596 C CA . LYS A 1 77 ? -13.157 -9.431 18.608 1.00 95.31 77 LYS A CA 1
ATOM 597 C C . LYS A 1 77 ? -13.379 -8.207 17.715 1.00 95.31 77 LYS A C 1
ATOM 599 O O . LYS A 1 77 ? -14.522 -7.789 17.555 1.00 95.31 77 LYS A O 1
ATOM 604 N N . ILE A 1 78 ? -12.326 -7.653 17.100 1.00 95.75 78 ILE A N 1
ATOM 605 C CA . ILE A 1 78 ? -12.463 -6.527 16.163 1.00 95.75 78 ILE A CA 1
ATOM 606 C C . ILE A 1 78 ? -12.879 -6.952 14.751 1.00 95.75 78 ILE A C 1
ATOM 608 O O . ILE A 1 78 ? -13.269 -6.096 13.962 1.00 95.75 78 ILE A O 1
ATOM 612 N N . VAL A 1 79 ? -12.837 -8.251 14.420 1.00 96.69 79 VAL A N 1
ATOM 613 C CA . VAL A 1 79 ? -13.132 -8.766 13.067 1.00 96.69 79 VAL A CA 1
ATOM 614 C C . VAL A 1 79 ? -14.474 -8.267 12.509 1.00 96.69 79 VAL A C 1
ATOM 616 O O . VAL A 1 79 ? -14.479 -7.787 11.375 1.00 96.69 79 VAL A O 1
ATOM 619 N N . PRO A 1 80 ? -15.594 -8.275 13.264 1.00 96.44 80 PRO A N 1
ATOM 620 C CA . PRO A 1 80 ? -16.879 -7.779 12.761 1.00 96.44 80 PRO A CA 1
ATOM 621 C C . PRO A 1 80 ? -16.899 -6.281 12.431 1.00 96.44 80 PRO A C 1
ATOM 623 O O . PRO A 1 80 ? -17.863 -5.800 11.849 1.00 96.44 80 PRO A O 1
ATOM 626 N N . GLN A 1 81 ? -15.876 -5.531 12.847 1.00 96.06 81 GLN A N 1
ATOM 627 C CA . GLN A 1 81 ? -15.793 -4.081 12.704 1.00 96.06 81 GLN A CA 1
ATOM 628 C C . GLN A 1 81 ? -14.730 -3.628 11.700 1.00 96.06 81 GLN A C 1
ATOM 630 O O . GLN A 1 81 ? -14.571 -2.425 11.498 1.00 96.06 81 GLN A O 1
ATOM 635 N N . ILE A 1 82 ? -14.010 -4.557 11.062 1.00 97.50 82 ILE A N 1
ATOM 636 C CA . ILE A 1 82 ? -12.939 -4.221 10.113 1.00 97.50 82 ILE A CA 1
ATOM 637 C C . ILE A 1 82 ? -13.467 -3.328 8.991 1.00 97.50 82 ILE A C 1
ATOM 639 O O . ILE A 1 82 ? -12.851 -2.306 8.702 1.00 97.50 82 ILE A O 1
ATOM 643 N N . ASP A 1 83 ? -14.623 -3.652 8.414 1.00 96.31 83 ASP A N 1
ATOM 644 C CA . ASP A 1 83 ? -15.192 -2.869 7.312 1.00 96.31 83 ASP A CA 1
ATOM 645 C C . ASP A 1 83 ? -15.546 -1.435 7.755 1.00 96.31 83 ASP A C 1
ATOM 647 O O . ASP A 1 83 ? -15.277 -0.476 7.029 1.00 96.31 83 ASP A O 1
ATOM 651 N N . ASN A 1 84 ? -16.052 -1.262 8.983 1.00 94.38 84 ASN A N 1
ATOM 652 C CA . ASN A 1 84 ? -16.331 0.057 9.564 1.00 94.38 84 ASN A CA 1
ATOM 653 C C . ASN A 1 84 ? -15.040 0.861 9.773 1.00 94.38 84 ASN A C 1
ATOM 655 O O . ASN A 1 84 ? -14.962 2.025 9.384 1.00 94.38 84 ASN A O 1
ATOM 659 N N . ILE A 1 85 ? -14.007 0.228 10.337 1.00 95.31 85 ILE A N 1
ATOM 660 C CA . ILE A 1 85 ? -12.697 0.856 10.557 1.00 95.31 85 ILE A CA 1
ATOM 661 C C . ILE A 1 85 ? -12.0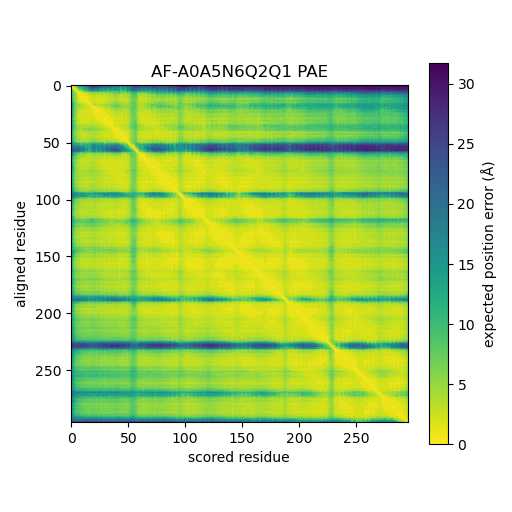70 1.270 9.220 1.00 95.31 85 ILE A C 1
ATOM 663 O O . ILE A 1 85 ? -11.594 2.399 9.082 1.00 95.31 85 ILE A O 1
ATOM 667 N N . MET A 1 86 ? -12.100 0.388 8.218 1.00 97.38 86 MET A N 1
ATOM 668 C CA . MET A 1 86 ? -11.568 0.681 6.889 1.00 97.38 86 MET A CA 1
ATOM 669 C C . MET A 1 86 ? -12.341 1.805 6.205 1.00 97.38 86 MET A C 1
ATOM 671 O O . MET A 1 86 ? -11.716 2.689 5.623 1.00 97.38 86 MET A O 1
ATOM 675 N N . SER A 1 87 ? -13.670 1.838 6.327 1.00 94.00 87 SER A N 1
ATOM 676 C CA . SER A 1 87 ? -14.485 2.947 5.820 1.00 94.00 87 SER A CA 1
ATOM 677 C C . SER A 1 87 ? -14.065 4.282 6.442 1.00 94.00 87 SER A C 1
ATOM 679 O O . SER A 1 87 ? -13.841 5.262 5.725 1.00 94.00 87 SER A O 1
ATOM 681 N N . THR A 1 88 ? -13.830 4.314 7.758 1.00 90.94 88 THR A N 1
ATOM 682 C CA . THR A 1 88 ? -13.326 5.514 8.434 1.00 90.94 88 THR A CA 1
ATOM 683 C C . THR A 1 88 ? -11.915 5.884 7.976 1.00 90.94 88 THR A C 1
ATOM 685 O O . THR A 1 88 ? -11.653 7.065 7.752 1.00 90.94 88 THR A O 1
ATOM 688 N N . ILE A 1 89 ? -11.016 4.920 7.753 1.00 92.50 89 ILE A N 1
ATOM 689 C CA . ILE A 1 89 ? -9.678 5.170 7.184 1.00 92.50 89 ILE A CA 1
ATOM 690 C C . ILE A 1 89 ? -9.781 5.811 5.789 1.00 92.50 89 ILE A C 1
ATOM 692 O O . ILE A 1 89 ? -9.163 6.851 5.549 1.00 92.50 89 ILE A O 1
ATOM 696 N N . ILE A 1 90 ? -10.603 5.260 4.887 1.00 94.19 90 ILE A N 1
ATOM 697 C CA . ILE A 1 90 ? -10.817 5.819 3.541 1.00 94.19 90 ILE A CA 1
ATOM 698 C C . ILE A 1 90 ? -11.415 7.229 3.624 1.00 94.19 90 ILE A C 1
ATOM 700 O O . ILE A 1 90 ? -10.882 8.164 3.021 1.00 94.19 90 ILE A O 1
ATOM 704 N N . LYS A 1 91 ? -12.465 7.428 4.434 1.00 89.88 91 LYS A N 1
ATOM 705 C CA . LYS A 1 91 ? -13.075 8.749 4.680 1.00 89.88 91 LYS A CA 1
ATOM 706 C C . LYS A 1 91 ? -12.056 9.743 5.242 1.00 89.88 91 LYS A C 1
ATOM 708 O O . LYS A 1 91 ? -12.135 10.941 4.966 1.00 89.88 91 LYS A O 1
ATOM 713 N N . ASN A 1 92 ? -11.094 9.282 6.041 1.00 86.31 92 ASN A N 1
ATOM 714 C CA . ASN A 1 92 ? -10.003 10.108 6.548 1.00 86.31 92 ASN A CA 1
ATOM 715 C C . ASN A 1 92 ? -9.067 10.584 5.436 1.00 86.31 92 ASN A C 1
ATOM 717 O O . ASN A 1 92 ? -8.838 11.785 5.343 1.00 86.31 92 ASN A O 1
ATOM 721 N N . MET A 1 93 ? -8.634 9.686 4.551 1.00 88.50 93 MET A N 1
ATOM 722 C CA . MET A 1 93 ? -7.732 10.005 3.434 1.00 88.50 93 MET A CA 1
ATOM 723 C C . MET A 1 93 ? -8.410 10.737 2.260 1.00 88.50 93 MET A C 1
ATOM 725 O O . MET A 1 93 ? -7.731 11.270 1.390 1.00 88.50 93 MET A O 1
ATOM 729 N N . THR A 1 94 ? -9.744 10.797 2.229 1.00 88.06 94 THR A N 1
ATOM 730 C CA . THR A 1 94 ? -10.518 11.547 1.214 1.00 88.06 94 THR A CA 1
ATOM 731 C C . THR A 1 94 ? -10.538 13.065 1.491 1.00 88.06 94 THR A C 1
ATOM 733 O O . THR A 1 94 ?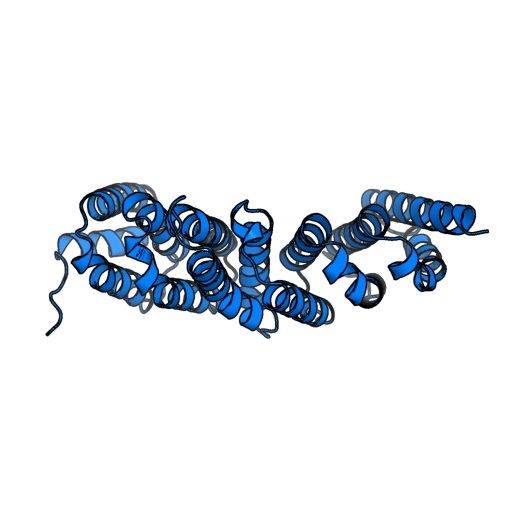 -11.110 13.838 0.727 1.00 88.06 94 THR A O 1
ATOM 736 N N . SER A 1 95 ? -9.944 13.546 2.592 1.00 77.69 95 SER A N 1
ATOM 737 C CA . SER A 1 95 ? -9.841 14.992 2.830 1.00 77.69 95 SER A CA 1
ATOM 738 C C . SER A 1 95 ? -8.939 15.670 1.791 1.00 77.69 95 SER A C 1
ATOM 740 O O . SER A 1 95 ? -7.981 15.078 1.292 1.00 77.69 95 SER A O 1
ATOM 742 N N . SER A 1 96 ? -9.230 16.938 1.489 1.00 61.44 96 SER A N 1
ATOM 743 C CA . SER A 1 96 ? -8.495 17.739 0.499 1.00 61.44 96 SER A CA 1
ATOM 744 C C . SER A 1 96 ? -7.060 18.080 0.917 1.00 61.44 96 SER A C 1
ATOM 746 O O . SER A 1 96 ? -6.230 18.376 0.062 1.00 61.44 96 SER A O 1
ATOM 748 N N . VAL A 1 97 ? -6.753 18.034 2.216 1.00 73.38 97 VAL A N 1
ATOM 749 C CA . VAL A 1 97 ? -5.424 18.349 2.753 1.00 73.38 97 VAL A CA 1
ATOM 750 C C . VAL A 1 97 ? -4.589 17.078 2.858 1.00 73.38 97 VAL A C 1
ATOM 752 O O . VAL A 1 97 ? -4.943 16.160 3.602 1.00 73.38 97 VAL A O 1
ATOM 755 N N . VAL A 1 98 ? -3.456 17.056 2.151 1.00 69.19 98 VAL A N 1
ATOM 756 C CA . VAL A 1 98 ? -2.479 15.969 2.251 1.00 69.19 98 VAL A CA 1
ATOM 757 C C . VAL A 1 98 ? -1.839 15.972 3.634 1.00 69.19 98 VAL A C 1
ATOM 759 O O . VAL A 1 98 ? -1.166 16.930 4.008 1.00 69.19 98 VAL A O 1
ATOM 762 N N . SER A 1 99 ? -2.030 14.889 4.392 1.00 82.31 99 SER A N 1
ATOM 763 C CA . SER A 1 99 ? -1.444 14.729 5.727 1.00 82.31 99 SER A CA 1
ATOM 764 C C . SER A 1 99 ? -0.533 13.508 5.772 1.00 82.31 99 SER A C 1
ATOM 766 O O . SER A 1 99 ? -0.978 12.360 5.818 1.00 82.31 99 SER A O 1
ATOM 768 N N . PHE A 1 100 ? 0.778 13.761 5.794 1.00 85.56 100 PHE A N 1
ATOM 769 C CA . PHE A 1 100 ? 1.782 12.706 5.934 1.00 85.56 100 PHE A CA 1
ATOM 770 C C . PHE A 1 100 ? 1.618 11.927 7.249 1.00 85.56 100 PHE A C 1
ATOM 772 O O . PHE A 1 100 ? 1.703 10.699 7.255 1.00 85.56 100 PHE A O 1
ATOM 779 N N . ALA A 1 101 ? 1.329 12.630 8.350 1.00 88.44 101 ALA A N 1
ATOM 780 C CA . ALA A 1 101 ? 1.099 12.013 9.654 1.00 88.44 101 ALA A CA 1
ATOM 781 C C . ALA A 1 101 ? -0.114 11.071 9.629 1.00 88.44 101 ALA A C 1
ATOM 783 O O . ALA A 1 101 ? -0.041 9.960 10.157 1.00 88.44 101 ALA A O 1
ATOM 784 N N . LEU A 1 102 ? -1.191 11.472 8.945 1.00 89.50 102 LEU A N 1
ATOM 785 C CA . LEU A 1 102 ? -2.373 10.636 8.758 1.00 89.50 102 LEU A CA 1
ATOM 786 C C . LEU A 1 102 ? -2.046 9.377 7.953 1.00 89.50 102 LEU A C 1
ATOM 788 O O . LEU A 1 102 ? -2.373 8.278 8.390 1.00 89.50 102 LEU A O 1
ATOM 792 N N . HIS A 1 103 ? -1.355 9.512 6.818 1.00 92.31 103 HIS A N 1
ATOM 793 C CA . HIS A 1 103 ? -0.953 8.358 6.008 1.00 92.31 103 HIS A CA 1
ATOM 794 C C . HIS A 1 103 ? -0.090 7.378 6.795 1.00 92.31 103 HIS A C 1
ATOM 796 O O . HIS A 1 103 ? -0.306 6.169 6.718 1.00 92.31 103 HIS A O 1
ATOM 802 N N . GLN A 1 104 ? 0.846 7.891 7.592 1.00 93.19 104 GLN A N 1
ATOM 803 C CA . GLN A 1 104 ? 1.698 7.064 8.435 1.00 93.19 104 GLN A CA 1
ATOM 804 C C . GLN A 1 104 ? 0.913 6.368 9.557 1.00 93.19 104 GLN A C 1
ATOM 806 O O . GLN A 1 104 ? 1.223 5.229 9.908 1.00 93.19 104 GLN A O 1
ATOM 811 N N . ALA A 1 105 ? -0.097 7.026 10.133 1.00 93.19 105 ALA A N 1
ATOM 812 C CA . ALA A 1 105 ? -0.985 6.403 11.108 1.00 93.19 105 ALA A CA 1
ATOM 813 C C . ALA A 1 105 ? -1.803 5.275 10.456 1.00 93.19 105 ALA A C 1
ATOM 815 O O . ALA A 1 105 ? -1.781 4.144 10.943 1.00 93.19 105 ALA A O 1
ATOM 816 N N . CYS A 1 106 ? -2.433 5.537 9.306 1.00 95.25 106 CYS A N 1
ATOM 817 C CA . CYS A 1 106 ? -3.179 4.530 8.550 1.00 95.25 106 CYS A CA 1
ATOM 818 C C . CYS A 1 106 ? -2.292 3.327 8.179 1.00 95.25 106 CYS A C 1
ATOM 820 O O . CYS A 1 106 ? -2.690 2.178 8.380 1.00 95.25 106 CYS A O 1
ATOM 822 N N . SER A 1 107 ? -1.056 3.570 7.726 1.00 96.50 107 SER A N 1
ATOM 823 C CA . SER A 1 107 ? -0.129 2.505 7.328 1.00 96.50 107 SER A CA 1
ATOM 824 C C . SER A 1 107 ? 0.372 1.650 8.493 1.00 96.50 107 SER A C 1
ATOM 826 O O . SER A 1 107 ? 0.898 0.568 8.259 1.00 96.50 107 SER A O 1
ATOM 828 N N . LYS A 1 108 ? 0.242 2.112 9.741 1.00 97.06 108 LYS A N 1
ATOM 829 C CA . LYS A 1 108 ? 0.520 1.304 10.942 1.00 97.06 108 LYS A CA 1
ATOM 830 C C . LYS A 1 108 ? -0.703 0.504 11.376 1.00 97.06 108 LYS A C 1
ATOM 832 O O . LYS A 1 108 ? -0.580 -0.669 11.719 1.00 97.06 108 LYS A O 1
ATOM 837 N N . VAL A 1 109 ? -1.881 1.121 11.310 1.00 97.06 109 VAL A N 1
ATOM 838 C CA . VAL A 1 109 ? -3.149 0.513 11.732 1.00 97.06 109 VAL A CA 1
ATOM 839 C C . VAL A 1 109 ? -3.513 -0.695 10.875 1.00 97.06 109 VAL A C 1
ATOM 841 O O . VAL A 1 109 ? -3.849 -1.740 11.422 1.00 97.06 109 VAL A O 1
ATOM 844 N N . VAL A 1 110 ? -3.415 -0.592 9.548 1.00 98.06 110 VAL A N 1
ATOM 845 C CA . VAL A 1 110 ? -3.812 -1.675 8.629 1.00 98.06 110 VAL A CA 1
ATOM 846 C C . VAL A 1 110 ? -3.069 -2.998 8.907 1.00 98.06 110 VAL A C 1
ATOM 848 O O . VAL A 1 110 ? -3.739 -4.008 9.146 1.00 98.06 110 VAL A O 1
ATOM 851 N N . PRO A 1 111 ? -1.720 -3.046 8.951 1.00 97.94 111 PRO A N 1
ATOM 852 C CA . PRO A 1 111 ? -1.011 -4.276 9.304 1.00 97.94 111 PRO A CA 1
ATOM 853 C C . PRO A 1 111 ? -1.194 -4.676 10.777 1.00 97.94 111 PRO A C 1
ATOM 855 O O . PRO A 1 111 ? -1.157 -5.867 11.083 1.00 97.94 111 PRO A O 1
ATOM 858 N N . ALA A 1 112 ? -1.430 -3.733 11.699 1.00 98.06 112 ALA A N 1
ATOM 859 C CA . ALA A 1 112 ? -1.747 -4.074 13.088 1.00 98.06 112 ALA A CA 1
ATOM 860 C C . ALA A 1 112 ? -3.088 -4.816 13.201 1.00 98.06 112 ALA A C 1
ATOM 862 O O . ALA A 1 112 ? -3.164 -5.829 13.894 1.00 98.06 112 ALA A O 1
ATOM 863 N N . ILE A 1 113 ? -4.120 -4.376 12.474 1.00 98.12 113 ILE A N 1
ATOM 864 C CA . ILE A 1 113 ? -5.401 -5.088 12.394 1.00 98.12 113 ILE A CA 1
ATOM 865 C C . ILE A 1 113 ? -5.181 -6.484 11.816 1.00 98.12 113 ILE A C 1
ATOM 867 O O . ILE A 1 113 ? -5.619 -7.453 12.426 1.00 98.12 113 ILE A O 1
ATOM 871 N N . ALA A 1 114 ? -4.453 -6.613 10.701 1.00 97.88 114 ALA A N 1
ATOM 872 C CA . ALA A 1 114 ? -4.154 -7.922 10.115 1.00 97.88 114 ALA A CA 1
ATOM 873 C C . ALA A 1 114 ? -3.462 -8.863 11.117 1.00 97.88 114 ALA A C 1
ATOM 875 O O . ALA A 1 114 ? -3.794 -10.046 11.178 1.00 97.88 114 ALA A O 1
ATOM 876 N N . ARG A 1 115 ? -2.532 -8.332 11.920 1.00 97.31 115 ARG A N 1
ATOM 877 C CA . ARG A 1 115 ? -1.796 -9.088 12.936 1.00 97.31 115 ARG A CA 1
ATOM 878 C C . ARG A 1 115 ? -2.686 -9.556 14.080 1.00 97.31 115 ARG A C 1
ATOM 880 O O . ARG A 1 115 ? -2.629 -10.727 14.428 1.00 97.31 115 ARG A O 1
ATOM 887 N N . TYR A 1 116 ? -3.458 -8.657 14.687 1.00 97.56 116 TYR A N 1
ATOM 888 C CA . TYR A 1 116 ? -4.183 -8.962 15.925 1.00 97.56 116 TYR A CA 1
ATOM 889 C C . TYR A 1 116 ? -5.582 -9.540 15.692 1.00 97.56 116 TYR A C 1
ATOM 891 O O . TYR A 1 116 ? -6.101 -10.248 16.551 1.00 97.56 116 TYR A O 1
ATOM 899 N N . ALA A 1 117 ? -6.185 -9.309 14.525 1.00 96.38 117 ALA A N 1
ATOM 900 C CA . ALA A 1 117 ? -7.461 -9.918 14.156 1.00 96.38 117 ALA A CA 1
ATOM 901 C C . ALA A 1 117 ? -7.338 -11.411 13.791 1.00 96.38 117 ALA A C 1
ATOM 903 O O . ALA A 1 117 ? -8.354 -12.060 13.545 1.00 96.38 117 ALA A O 1
ATOM 904 N N . MET A 1 118 ? -6.116 -11.953 13.736 1.00 95.62 118 MET A N 1
ATOM 905 C CA . MET A 1 118 ? -5.829 -13.354 13.439 1.00 95.62 118 MET A CA 1
ATOM 906 C C . MET A 1 118 ? -5.055 -13.982 14.594 1.00 95.62 118 MET A C 1
ATOM 908 O O . MET A 1 118 ? -3.934 -13.575 14.888 1.00 95.62 118 MET A O 1
ATOM 912 N N . ASP A 1 119 ? -5.609 -15.024 15.198 1.00 90.69 119 ASP A N 1
ATOM 913 C CA . ASP A 1 119 ? -4.855 -15.897 16.096 1.00 90.69 119 ASP A CA 1
ATOM 914 C C . ASP A 1 119 ? -4.349 -17.149 15.336 1.00 90.69 119 ASP A C 1
ATOM 916 O O . ASP A 1 119 ? -4.760 -17.410 14.194 1.00 90.69 119 ASP A O 1
ATOM 920 N N . PRO A 1 120 ? -3.428 -17.940 15.922 1.00 89.94 120 PRO A N 1
ATOM 921 C CA . PRO A 1 120 ? -2.925 -19.155 15.283 1.00 89.94 120 PRO A CA 1
ATOM 922 C C . PRO A 1 120 ? -4.010 -20.194 14.969 1.00 89.94 120 PRO A C 1
ATOM 924 O O . PRO A 1 120 ? -3.831 -20.985 14.044 1.00 89.94 120 PRO A O 1
ATOM 927 N N . THR A 1 121 ? -5.126 -20.186 15.704 1.00 92.94 121 THR A N 1
ATOM 928 C CA . THR A 1 121 ? -6.233 -21.141 15.543 1.00 92.94 121 THR A CA 1
ATOM 929 C C . THR A 1 121 ? -7.280 -20.671 14.532 1.00 92.94 121 THR A C 1
ATOM 931 O O . THR A 1 121 ? -8.148 -21.451 14.137 1.00 92.94 121 THR A O 1
ATOM 934 N N . THR A 1 122 ? -7.188 -19.426 14.057 1.00 94.19 122 THR A N 1
ATOM 935 C CA . THR A 1 122 ? -8.083 -18.858 13.053 1.00 94.19 122 THR A CA 1
ATOM 936 C C . THR A 1 122 ? -7.942 -19.652 11.746 1.00 94.19 122 THR A C 1
ATOM 938 O O . THR A 1 122 ? -6.836 -19.746 11.207 1.00 94.19 122 THR A O 1
ATOM 941 N N . PRO A 1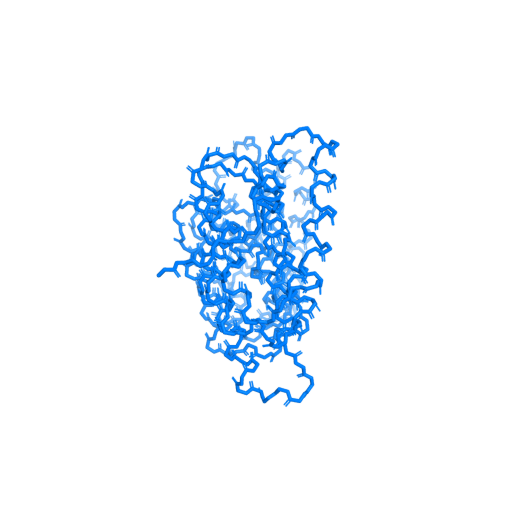 123 ? -9.037 -20.201 11.193 1.00 96.06 123 PRO A N 1
ATOM 942 C CA . PRO A 1 123 ? -9.016 -20.888 9.905 1.00 96.06 123 PRO A CA 1
ATOM 943 C C . PRO A 1 123 ? -8.489 -20.005 8.768 1.00 96.06 123 PRO A C 1
ATOM 945 O O . PRO A 1 123 ? -8.785 -18.808 8.703 1.00 96.06 123 PRO A O 1
ATOM 948 N N . ASP A 1 124 ? -7.728 -20.589 7.844 1.00 95.81 124 ASP A N 1
ATOM 949 C CA . ASP A 1 124 ? -7.067 -19.841 6.768 1.00 95.81 124 ASP A CA 1
ATOM 950 C C . ASP A 1 124 ? -8.050 -19.150 5.811 1.00 95.81 124 ASP A C 1
ATOM 952 O O . ASP A 1 124 ? -7.746 -18.078 5.284 1.00 95.81 124 ASP A O 1
ATOM 956 N N . ASP A 1 125 ? -9.256 -19.695 5.624 1.00 96.56 125 ASP A N 1
ATOM 957 C CA . ASP A 1 125 ? -10.314 -19.035 4.856 1.00 96.56 125 ASP A CA 1
ATOM 958 C C . ASP A 1 125 ? -10.774 -17.735 5.535 1.00 96.56 125 ASP A C 1
ATOM 960 O O . ASP A 1 125 ? -10.985 -16.727 4.856 1.00 96.56 125 ASP A O 1
ATOM 964 N N . LYS A 1 126 ? -10.850 -17.711 6.872 1.00 97.00 126 LYS A N 1
ATOM 965 C CA . LYS A 1 126 ? -11.154 -16.498 7.641 1.00 97.00 126 LYS A CA 1
ATOM 966 C C . LYS A 1 126 ? -9.994 -15.507 7.612 1.00 97.00 126 LYS A C 1
ATOM 968 O O . LYS A 1 126 ? -10.238 -14.322 7.392 1.00 97.00 126 LYS A O 1
ATOM 973 N N . LYS A 1 127 ? -8.741 -15.967 7.742 1.00 97.88 127 LYS A N 1
ATOM 974 C CA . LYS A 1 127 ? -7.551 -15.101 7.593 1.00 97.88 127 LYS A CA 1
ATOM 975 C C . LYS A 1 127 ? -7.524 -14.424 6.220 1.00 97.88 127 LYS A C 1
ATOM 977 O O . LYS A 1 127 ? -7.307 -13.218 6.126 1.00 97.88 127 LYS A O 1
ATOM 982 N N . ARG A 1 128 ? -7.838 -15.175 5.159 1.00 97.94 128 ARG A N 1
ATOM 983 C CA . ARG A 1 128 ? -7.958 -14.650 3.791 1.00 97.94 128 ARG A CA 1
ATOM 984 C C . ARG A 1 128 ? -9.064 -13.602 3.666 1.00 97.94 128 ARG A C 1
ATOM 986 O O . ARG A 1 128 ? -8.844 -12.581 3.021 1.00 97.94 128 ARG A O 1
ATOM 993 N N . ARG A 1 129 ? -10.231 -13.821 4.287 1.00 97.94 129 ARG A N 1
ATOM 994 C CA . ARG A 1 129 ? -11.322 -12.826 4.322 1.00 97.94 129 ARG A CA 1
ATOM 995 C C . ARG A 1 129 ? -10.906 -11.547 5.045 1.00 97.94 129 ARG A C 1
ATOM 997 O O . ARG A 1 129 ? -11.187 -10.471 4.541 1.00 97.94 129 ARG A O 1
ATOM 1004 N N . ILE A 1 130 ? -10.181 -11.652 6.160 1.00 98.44 130 ILE A N 1
ATOM 1005 C CA . ILE A 1 130 ? -9.647 -10.487 6.882 1.00 98.44 130 ILE A CA 1
ATOM 1006 C C . ILE A 1 130 ? -8.690 -9.685 5.989 1.00 98.44 130 ILE A C 1
ATOM 1008 O O . ILE A 1 130 ? -8.858 -8.474 5.859 1.00 98.44 130 ILE A O 1
ATOM 1012 N N . ILE A 1 131 ? -7.728 -10.341 5.321 1.00 98.50 131 ILE A N 1
ATOM 1013 C CA . ILE A 1 131 ? -6.848 -9.652 4.358 1.00 98.50 131 ILE A CA 1
ATOM 1014 C C . ILE A 1 131 ? -7.665 -9.009 3.238 1.00 98.50 131 ILE A C 1
ATOM 1016 O O . ILE A 1 131 ? -7.381 -7.878 2.855 1.00 98.50 131 ILE A O 1
ATOM 1020 N N . HIS A 1 132 ? -8.687 -9.697 2.727 1.00 98.50 132 HIS A N 1
ATOM 1021 C CA . HIS A 1 132 ? -9.559 -9.154 1.692 1.00 98.50 132 HIS A CA 1
ATOM 1022 C C . HIS A 1 132 ? -10.282 -7.879 2.158 1.00 98.50 132 HIS A C 1
ATOM 1024 O O . HIS A 1 132 ? -10.185 -6.870 1.466 1.00 98.50 132 HIS A O 1
ATOM 1030 N N . SER A 1 133 ? -10.930 -7.886 3.329 1.00 98.50 133 SER A N 1
ATOM 1031 C CA . SER A 1 133 ? -11.624 -6.715 3.898 1.00 98.50 133 SER A CA 1
ATOM 1032 C C . SER A 1 133 ? -10.698 -5.515 4.113 1.00 98.50 133 SER A C 1
ATOM 1034 O O . SER A 1 133 ? -11.100 -4.376 3.898 1.00 98.50 133 SER A O 1
ATOM 1036 N N . LEU A 1 134 ? -9.438 -5.754 4.487 1.00 98.56 134 LEU A N 1
ATOM 1037 C CA . LEU A 1 134 ? -8.434 -4.692 4.614 1.00 98.56 134 LEU A CA 1
ATOM 1038 C C . LEU A 1 134 ? -7.964 -4.175 3.248 1.00 98.56 134 LEU A C 1
ATOM 1040 O O . LEU A 1 134 ? -7.846 -2.972 3.031 1.00 98.56 134 LEU A O 1
ATOM 1044 N N . CYS A 1 135 ? -7.667 -5.087 2.326 1.00 98.19 135 CYS A N 1
ATOM 1045 C CA . CYS A 1 135 ? -7.006 -4.775 1.065 1.00 98.19 135 CYS A CA 1
ATOM 1046 C C . CYS A 1 135 ? -7.962 -4.163 0.035 1.00 98.19 135 CYS A C 1
ATOM 1048 O O . CYS A 1 135 ? -7.595 -3.221 -0.665 1.00 98.19 135 CYS A O 1
ATOM 1050 N N . LYS A 1 136 ? -9.195 -4.672 -0.050 1.00 98.31 136 LYS A N 1
ATOM 1051 C CA . LYS A 1 136 ? -10.174 -4.304 -1.077 1.00 98.31 136 LYS A CA 1
ATOM 1052 C C . LYS A 1 136 ? -10.442 -2.790 -1.162 1.00 98.31 136 LYS A C 1
ATOM 1054 O O . LYS A 1 136 ? -10.196 -2.233 -2.233 1.00 98.31 136 LYS A O 1
ATOM 1059 N N . PRO A 1 137 ? -10.841 -2.089 -0.082 1.00 98.31 137 PRO A N 1
ATOM 1060 C CA . PRO A 1 137 ? -11.108 -0.651 -0.153 1.00 98.31 137 PRO A CA 1
ATOM 1061 C C . PRO A 1 137 ? -9.859 0.181 -0.484 1.00 98.31 137 PRO A C 1
ATOM 1063 O O . PRO A 1 137 ? -9.955 1.202 -1.167 1.00 98.31 137 PRO A O 1
ATOM 1066 N N . LEU A 1 138 ? -8.673 -0.255 -0.044 1.00 98.44 138 LEU A N 1
ATOM 1067 C CA . LEU A 1 138 ? -7.413 0.410 -0.384 1.00 98.44 138 LEU A CA 1
ATOM 1068 C C . LEU A 1 138 ? -7.069 0.215 -1.863 1.00 98.44 138 LEU A C 1
ATOM 1070 O O . LEU A 1 138 ? -6.677 1.161 -2.539 1.00 98.44 138 LEU A O 1
ATOM 1074 N N . SER A 1 139 ? -7.252 -1.000 -2.379 1.00 98.25 139 SER A N 1
ATOM 1075 C CA . SER A 1 139 ? -7.025 -1.314 -3.786 1.00 98.25 139 SER A CA 1
ATOM 1076 C C . SER A 1 139 ? -7.946 -0.479 -4.674 1.00 98.25 139 SER A C 1
ATOM 1078 O O . SER A 1 139 ? -7.467 0.194 -5.583 1.00 98.25 139 SER A O 1
ATOM 1080 N N . ASP A 1 140 ? -9.242 -0.421 -4.358 1.00 97.69 140 ASP A N 1
ATOM 1081 C CA . ASP A 1 140 ? -10.214 0.410 -5.083 1.00 97.69 140 ASP A CA 1
ATOM 1082 C C . ASP A 1 140 ? -9.831 1.904 -5.071 1.00 97.69 140 ASP A C 1
ATOM 1084 O O . ASP A 1 140 ? -10.052 2.622 -6.047 1.00 97.69 140 ASP A O 1
ATOM 1088 N N . SER A 1 141 ? -9.168 2.355 -4.003 1.00 96.88 141 SER A N 1
ATOM 1089 C CA . SER A 1 141 ? -8.711 3.737 -3.828 1.00 96.88 141 SER A CA 1
ATOM 1090 C C . SER A 1 141 ? -7.430 4.092 -4.597 1.00 96.88 141 SER A C 1
ATOM 1092 O O . SER A 1 141 ? -7.170 5.279 -4.808 1.00 96.88 141 SER A O 1
ATOM 1094 N N . LEU A 1 142 ? -6.639 3.115 -5.066 1.00 96.06 142 LEU A N 1
ATOM 1095 C CA . LEU A 1 142 ? -5.393 3.369 -5.815 1.00 96.06 142 LEU A CA 1
ATOM 1096 C C . LEU A 1 142 ? -5.635 4.205 -7.075 1.00 96.06 142 LEU A C 1
ATOM 1098 O O . LEU A 1 142 ? -4.859 5.104 -7.394 1.00 96.06 142 LEU A O 1
ATOM 1102 N N . LEU A 1 143 ? -6.741 3.936 -7.770 1.00 93.81 143 LEU A N 1
ATOM 1103 C CA . LEU A 1 143 ? -7.126 4.633 -8.995 1.00 93.81 143 LEU A CA 1
ATOM 1104 C C . LEU A 1 143 ? -7.936 5.910 -8.732 1.00 93.81 143 LEU A C 1
ATOM 1106 O O . LEU A 1 143 ? -8.482 6.478 -9.681 1.00 93.81 143 LEU A O 1
ATOM 1110 N N . SER A 1 144 ? -7.987 6.406 -7.495 1.00 92.69 144 SER A N 1
ATOM 1111 C CA . SER A 1 144 ? -8.615 7.693 -7.185 1.00 92.69 144 SER A CA 1
ATOM 1112 C C . SER A 1 144 ? -7.968 8.845 -7.970 1.00 92.69 144 SER A C 1
ATOM 1114 O O . SER A 1 144 ? -6.799 8.790 -8.365 1.00 92.69 144 SER A O 1
ATOM 1116 N N . THR A 1 145 ? -8.747 9.889 -8.249 1.00 89.44 145 THR A N 1
ATOM 1117 C CA . THR A 1 145 ? -8.245 11.175 -8.764 1.00 89.44 145 THR A CA 1
ATOM 1118 C C . THR A 1 145 ? -7.724 12.074 -7.647 1.00 89.44 145 THR A C 1
ATOM 1120 O O . THR A 1 145 ? -6.971 13.005 -7.916 1.00 89.44 145 THR A O 1
ATOM 1123 N N . GLN A 1 146 ? -8.091 11.788 -6.396 1.00 89.38 146 GLN A N 1
ATOM 1124 C CA . GLN A 1 146 ? -7.589 12.497 -5.228 1.00 89.38 146 GLN A CA 1
ATOM 1125 C C . GLN A 1 146 ? -6.222 11.931 -4.841 1.00 89.38 146 GLN A C 1
ATOM 1127 O O . GLN A 1 146 ? -6.120 10.775 -4.422 1.00 89.38 146 GLN A O 1
ATOM 1132 N N . GLU A 1 147 ? -5.179 12.752 -4.965 1.00 88.19 147 GLU A N 1
ATOM 1133 C CA . GLU A 1 147 ? -3.799 12.346 -4.675 1.00 88.19 147 GLU A CA 1
ATOM 1134 C C . GLU A 1 147 ? -3.642 11.838 -3.237 1.00 88.19 147 GLU A C 1
ATOM 1136 O O . GLU A 1 147 ? -3.041 10.785 -3.032 1.00 88.19 147 GLU A O 1
ATOM 1141 N N . ASN A 1 148 ? -4.242 12.532 -2.261 1.00 89.38 148 ASN A N 1
ATOM 1142 C CA . ASN A 1 148 ? -4.221 12.157 -0.844 1.00 89.38 148 ASN A CA 1
ATOM 1143 C C . ASN A 1 148 ? -4.704 10.711 -0.634 1.00 89.38 148 ASN A C 1
ATOM 1145 O O . ASN A 1 148 ? -3.970 9.864 -0.130 1.00 89.38 148 ASN A O 1
ATOM 1149 N N . LEU A 1 149 ? -5.899 10.400 -1.144 1.00 93.44 149 LEU A N 1
ATOM 1150 C CA . LEU A 1 149 ? -6.490 9.070 -1.049 1.00 93.44 149 LEU A CA 1
ATOM 1151 C C . LEU A 1 149 ? -5.646 8.008 -1.765 1.00 93.44 149 LEU A C 1
ATOM 1153 O O . LEU A 1 149 ? -5.373 6.952 -1.198 1.00 93.44 149 LEU A O 1
ATOM 1157 N N . SER A 1 150 ? -5.208 8.293 -2.992 1.00 94.44 150 SER A N 1
ATOM 1158 C CA . SER A 1 150 ? -4.430 7.356 -3.809 1.00 94.44 150 SER A CA 1
ATOM 1159 C C . SER A 1 150 ? -3.073 7.027 -3.163 1.00 94.44 150 SER A C 1
ATOM 1161 O O . SER A 1 150 ? -2.739 5.856 -2.964 1.00 94.44 150 SER A O 1
ATOM 1163 N N . CYS A 1 151 ? -2.309 8.037 -2.731 1.00 92.88 151 CYS A N 1
ATOM 1164 C CA . CYS A 1 151 ? -1.003 7.820 -2.106 1.00 92.88 151 CYS A CA 1
ATOM 1165 C C . CYS A 1 151 ? -1.090 7.238 -0.686 1.00 92.88 151 CYS A C 1
ATOM 1167 O O . CYS A 1 151 ? -0.237 6.423 -0.321 1.00 92.88 151 CYS A O 1
ATOM 1169 N N . GLY A 1 152 ? -2.110 7.609 0.093 1.00 95.12 152 GLY A N 1
ATOM 1170 C CA . GLY A 1 152 ? -2.390 7.022 1.400 1.00 95.12 152 GLY A CA 1
ATOM 1171 C C . GLY A 1 152 ? -2.758 5.544 1.284 1.00 95.12 152 GLY A C 1
ATOM 1172 O O . GLY A 1 152 ? -2.205 4.709 2.005 1.00 95.12 152 GLY A O 1
ATOM 1173 N N . ALA A 1 153 ? -3.600 5.195 0.306 1.00 97.19 153 ALA A N 1
ATOM 1174 C CA . ALA A 1 153 ? -3.944 3.811 0.004 1.00 97.19 153 ALA A CA 1
ATOM 1175 C C . ALA A 1 153 ? -2.718 2.992 -0.423 1.00 97.19 153 ALA A C 1
ATOM 1177 O O . ALA A 1 153 ? -2.500 1.898 0.103 1.00 97.19 153 ALA A O 1
ATOM 1178 N N . ALA A 1 154 ? -1.873 3.544 -1.301 1.00 97.62 154 ALA A N 1
ATOM 1179 C CA . ALA A 1 154 ? -0.627 2.902 -1.713 1.00 97.62 154 ALA A CA 1
ATOM 1180 C C . ALA A 1 154 ? 0.318 2.647 -0.526 1.00 97.62 154 ALA A C 1
ATOM 1182 O O . ALA A 1 154 ? 0.889 1.562 -0.419 1.00 97.62 154 ALA A O 1
ATOM 1183 N N . LEU A 1 155 ? 0.444 3.603 0.404 1.00 97.62 155 LEU A N 1
ATOM 1184 C CA . LEU A 1 155 ? 1.287 3.442 1.592 1.00 97.62 155 LEU A CA 1
ATOM 1185 C C . LEU A 1 155 ? 0.747 2.364 2.545 1.00 97.62 155 LEU A C 1
ATOM 1187 O O . LEU A 1 155 ? 1.519 1.561 3.069 1.00 97.62 155 LEU A O 1
ATOM 1191 N N . CYS A 1 156 ? -0.572 2.319 2.750 1.00 98.44 156 CYS A N 1
ATOM 1192 C CA . CYS A 1 156 ? -1.213 1.297 3.577 1.00 98.44 156 CYS A CA 1
ATOM 1193 C C . CYS A 1 156 ? -1.062 -0.103 2.976 1.00 98.44 156 CYS A C 1
ATOM 1195 O O . CYS A 1 156 ? -0.713 -1.042 3.690 1.00 98.44 156 CYS A O 1
ATOM 1197 N N . LEU A 1 157 ? -1.276 -0.238 1.664 1.00 98.69 157 LEU A N 1
ATOM 1198 C CA . LEU A 1 157 ? -1.076 -1.497 0.948 1.00 98.69 157 LEU A CA 1
ATOM 1199 C C . LEU A 1 157 ? 0.377 -1.944 1.010 1.00 98.69 157 LEU A C 1
ATOM 1201 O O . LEU A 1 157 ? 0.629 -3.108 1.291 1.00 98.69 157 LEU A O 1
ATOM 1205 N N . LYS A 1 158 ? 1.333 -1.027 0.824 1.00 98.62 158 LYS A N 1
ATOM 1206 C CA . LYS A 1 158 ? 2.758 -1.340 0.949 1.00 98.62 158 LYS A CA 1
ATOM 1207 C C . LYS A 1 158 ? 3.060 -1.943 2.323 1.00 98.62 158 LYS A C 1
ATOM 1209 O O . LYS A 1 158 ? 3.672 -3.001 2.410 1.00 98.62 158 LYS A O 1
ATOM 1214 N N . ALA A 1 159 ? 2.599 -1.288 3.389 1.00 98.69 159 ALA A N 1
ATOM 1215 C CA . ALA A 1 159 ? 2.811 -1.759 4.754 1.00 98.69 159 ALA A CA 1
ATOM 1216 C C . ALA A 1 159 ? 2.126 -3.109 5.034 1.00 98.69 159 ALA A C 1
ATOM 1218 O O . ALA A 1 159 ? 2.660 -3.921 5.786 1.00 98.69 159 ALA A O 1
ATOM 1219 N N . LEU A 1 160 ? 0.966 -3.363 4.420 1.00 98.56 160 LEU A N 1
ATOM 1220 C CA . LEU A 1 160 ? 0.287 -4.652 4.513 1.00 98.56 160 LEU A CA 1
ATOM 1221 C C . LEU A 1 160 ? 1.054 -5.753 3.764 1.00 98.56 160 LEU A C 1
ATOM 1223 O O . LEU A 1 160 ? 1.229 -6.827 4.331 1.00 98.56 160 LEU A O 1
ATOM 1227 N N . VAL A 1 161 ? 1.544 -5.484 2.549 1.00 98.69 161 VAL A N 1
ATOM 1228 C CA . VAL A 1 161 ? 2.357 -6.413 1.737 1.00 98.69 161 VAL A CA 1
ATOM 1229 C C . VAL A 1 161 ? 3.660 -6.786 2.445 1.00 98.69 161 VAL A C 1
ATOM 1231 O O . VAL A 1 161 ? 4.052 -7.949 2.434 1.00 98.69 161 VAL A O 1
ATOM 1234 N N . ASP A 1 162 ? 4.299 -5.818 3.106 1.00 98.50 162 ASP A N 1
ATOM 1235 C CA . ASP A 1 162 ? 5.529 -6.034 3.879 1.00 98.50 162 ASP A CA 1
ATOM 1236 C C . ASP A 1 162 ? 5.292 -6.817 5.192 1.00 98.50 162 ASP A C 1
ATOM 1238 O O . ASP A 1 162 ? 6.251 -7.165 5.881 1.00 98.50 162 ASP A O 1
ATOM 1242 N N . SER A 1 163 ? 4.036 -7.072 5.581 1.00 97.62 163 SER A N 1
ATOM 1243 C CA . SER A 1 163 ? 3.701 -7.776 6.824 1.00 97.62 163 SER A CA 1
ATOM 1244 C C . SER A 1 163 ? 3.632 -9.298 6.648 1.00 97.62 163 SER A C 1
ATOM 1246 O O . SER A 1 163 ? 3.207 -9.801 5.609 1.00 97.62 163 SER A O 1
ATOM 1248 N N . ASP A 1 164 ? 3.934 -10.052 7.710 1.00 96.06 164 ASP A N 1
ATOM 1249 C CA . ASP A 1 164 ? 3.877 -11.525 7.696 1.00 96.06 164 ASP A CA 1
ATOM 1250 C C . ASP A 1 164 ? 2.479 -12.075 7.370 1.00 96.06 164 ASP A C 1
ATOM 1252 O O . ASP A 1 164 ? 2.333 -13.170 6.821 1.00 96.06 164 ASP A O 1
ATOM 1256 N N . ASN A 1 165 ? 1.428 -11.316 7.694 1.00 96.94 165 ASN A N 1
ATOM 1257 C CA . ASN A 1 165 ? 0.041 -11.693 7.436 1.00 96.94 165 ASN A CA 1
ATOM 1258 C C . ASN A 1 165 ? -0.312 -11.646 5.940 1.00 96.94 165 ASN A C 1
ATOM 1260 O O . ASN A 1 165 ? -1.295 -12.268 5.533 1.00 96.94 165 ASN A O 1
ATOM 1264 N N . TRP A 1 166 ? 0.499 -10.986 5.106 1.00 97.94 166 TRP A N 1
ATOM 1265 C CA . TRP A 1 166 ? 0.288 -10.934 3.659 1.00 97.94 166 TRP A CA 1
ATOM 1266 C C . TRP A 1 166 ? 0.302 -12.310 2.990 1.00 97.94 166 TRP A C 1
ATOM 1268 O O . TRP A 1 166 ? -0.358 -12.503 1.974 1.00 97.94 166 TRP A O 1
ATOM 1278 N N . ARG A 1 167 ? 0.952 -13.312 3.598 1.00 96.62 167 ARG A N 1
ATOM 1279 C CA . ARG A 1 167 ? 0.926 -14.707 3.119 1.00 96.62 167 ARG A CA 1
ATOM 1280 C C . ARG A 1 167 ? -0.485 -15.294 2.968 1.00 96.62 167 ARG A C 1
ATOM 1282 O O . ARG A 1 167 ? -0.654 -16.292 2.279 1.00 96.62 167 ARG A O 1
ATOM 1289 N N . PHE A 1 168 ? -1.490 -14.700 3.619 1.00 97.62 168 PHE A N 1
ATOM 1290 C CA . PHE A 1 168 ? -2.892 -15.111 3.510 1.00 97.62 168 PHE A CA 1
ATOM 1291 C C . PHE A 1 168 ? -3.658 -14.404 2.377 1.00 97.62 168 PHE A C 1
ATOM 1293 O O . PHE A 1 168 ? -4.830 -14.720 2.150 1.00 97.62 168 PHE A O 1
ATOM 1300 N N . ALA A 1 169 ? -3.035 -13.462 1.659 1.00 98.00 169 ALA A N 1
ATOM 1301 C CA . ALA A 1 169 ? -3.627 -12.825 0.488 1.00 98.00 169 ALA A CA 1
ATOM 1302 C C . ALA A 1 169 ? -3.915 -13.861 -0.608 1.00 98.00 169 ALA A C 1
ATOM 1304 O O . ALA A 1 169 ? -3.100 -14.736 -0.898 1.00 98.00 169 ALA A O 1
ATOM 1305 N N . SER A 1 170 ? -5.088 -13.772 -1.239 1.00 96.88 170 SER A N 1
ATOM 1306 C CA . SER A 1 170 ? -5.402 -14.623 -2.387 1.00 96.88 170 SER A CA 1
ATOM 1307 C C . SER A 1 170 ? -4.661 -14.147 -3.634 1.00 96.88 170 SER A C 1
ATOM 1309 O O . SER A 1 170 ? -4.463 -12.946 -3.819 1.00 96.88 170 SER A O 1
ATOM 1311 N N . SER A 1 171 ? -4.339 -15.066 -4.546 1.00 95.81 171 SER A N 1
ATOM 1312 C CA . SER A 1 171 ? -3.738 -14.717 -5.841 1.00 95.81 171 SER A CA 1
ATOM 1313 C C . SER A 1 171 ? -4.585 -13.704 -6.617 1.00 95.81 171 SER A C 1
ATOM 1315 O O . SER A 1 171 ? -4.038 -12.794 -7.229 1.00 95.81 171 SER A O 1
ATOM 1317 N N . GLN A 1 172 ? -5.918 -13.805 -6.528 1.00 96.94 172 GLN A N 1
ATOM 1318 C CA . GLN A 1 172 ? -6.839 -12.823 -7.105 1.00 96.94 172 GLN A CA 1
ATOM 1319 C C . GLN A 1 172 ? -6.622 -11.423 -6.518 1.00 96.94 172 GLN A C 1
ATOM 1321 O O . GLN A 1 172 ? -6.542 -10.460 -7.272 1.00 96.94 172 GLN A O 1
ATOM 1326 N N . MET A 1 173 ? -6.492 -11.309 -5.192 1.00 97.88 173 MET A N 1
ATOM 1327 C CA . MET A 1 173 ? -6.276 -10.021 -4.533 1.00 97.88 173 MET A CA 1
ATOM 1328 C C . MET A 1 173 ? -4.906 -9.431 -4.883 1.00 97.88 173 MET A C 1
ATOM 1330 O O . MET A 1 173 ? -4.812 -8.248 -5.192 1.00 97.88 173 MET A O 1
ATOM 1334 N N . VAL A 1 174 ? -3.850 -10.252 -4.897 1.00 98.19 174 VAL A N 1
ATOM 1335 C CA . VAL A 1 174 ? -2.509 -9.815 -5.324 1.00 98.19 174 VAL A CA 1
ATOM 1336 C C . VAL A 1 174 ? -2.550 -9.297 -6.764 1.00 98.19 174 VAL A C 1
ATOM 1338 O O . VAL A 1 174 ? -2.050 -8.207 -7.037 1.00 98.19 174 VAL A O 1
ATOM 1341 N N . ASN A 1 175 ? -3.188 -10.041 -7.673 1.00 98.06 175 ASN A N 1
ATOM 1342 C CA . ASN A 1 175 ? -3.332 -9.657 -9.074 1.00 98.06 175 ASN A CA 1
ATOM 1343 C C . ASN A 1 175 ? -4.105 -8.339 -9.234 1.00 98.06 175 ASN A C 1
ATOM 1345 O O . ASN A 1 175 ? -3.685 -7.458 -9.977 1.00 98.06 175 ASN A O 1
ATOM 1349 N N . GLU A 1 176 ? -5.202 -8.182 -8.495 1.00 98.19 176 GLU A N 1
ATOM 1350 C CA . GLU A 1 176 ? -6.026 -6.975 -8.490 1.00 98.19 176 GLU A CA 1
ATOM 1351 C C . GLU A 1 176 ? -5.240 -5.739 -8.011 1.00 98.19 176 GLU A C 1
ATOM 1353 O O . GLU A 1 176 ? -5.307 -4.681 -8.640 1.00 98.19 176 GLU A O 1
ATOM 1358 N N . VAL A 1 177 ? -4.432 -5.866 -6.950 1.00 98.25 177 VAL A N 1
ATOM 1359 C CA . VAL A 1 177 ? -3.545 -4.782 -6.490 1.00 98.25 177 VAL A CA 1
ATOM 1360 C C . VAL A 1 177 ? -2.467 -4.465 -7.531 1.00 98.25 177 VAL A C 1
ATOM 1362 O O . VAL A 1 177 ? -2.230 -3.288 -7.802 1.00 98.25 177 VAL A O 1
ATOM 1365 N N . CYS A 1 178 ? -1.848 -5.480 -8.147 1.00 97.75 178 CYS A N 1
ATOM 1366 C CA . CYS A 1 178 ? -0.847 -5.289 -9.204 1.00 97.75 178 CYS A CA 1
ATOM 1367 C C . CYS A 1 178 ? -1.430 -4.514 -10.393 1.00 97.75 178 CYS A C 1
ATOM 1369 O O . CYS A 1 178 ? -0.870 -3.505 -10.816 1.00 97.75 178 CYS A O 1
ATOM 1371 N N . GLN A 1 179 ? -2.598 -4.929 -10.883 1.00 96.81 179 GLN A N 1
ATOM 1372 C CA . GLN A 1 179 ? -3.271 -4.260 -11.990 1.00 96.81 179 GLN A CA 1
ATOM 1373 C C . GLN A 1 179 ? -3.586 -2.793 -11.663 1.00 96.81 179 GLN A C 1
ATOM 1375 O O . GLN A 1 179 ? -3.353 -1.903 -12.484 1.00 96.81 179 GLN A O 1
ATOM 1380 N N . ARG A 1 180 ? -4.093 -2.514 -10.456 1.00 96.94 180 ARG A N 1
ATOM 1381 C CA . ARG A 1 180 ? -4.457 -1.145 -10.070 1.00 96.94 180 ARG A CA 1
ATOM 1382 C C . ARG A 1 180 ? -3.260 -0.246 -9.814 1.00 96.94 180 ARG A C 1
ATOM 1384 O O . ARG A 1 180 ? -3.320 0.921 -10.192 1.00 96.94 180 ARG A O 1
ATOM 1391 N N . VAL A 1 181 ? -2.178 -0.749 -9.217 1.00 96.06 181 VAL A N 1
ATOM 1392 C CA . VAL A 1 181 ? -0.978 0.076 -9.025 1.00 96.06 181 VAL A CA 1
ATOM 1393 C C . VAL A 1 181 ? -0.326 0.408 -10.367 1.00 96.06 181 VAL A C 1
ATOM 1395 O O . VAL A 1 181 ? 0.082 1.547 -10.559 1.00 96.06 181 VAL A O 1
ATOM 1398 N N . VAL A 1 182 ? -0.327 -0.519 -11.334 1.00 94.25 182 VAL A N 1
ATOM 1399 C CA . VAL A 1 182 ? 0.122 -0.242 -12.711 1.00 94.25 182 VAL A CA 1
ATOM 1400 C C . VAL A 1 182 ? -0.698 0.894 -13.327 1.00 94.25 182 VAL A C 1
ATOM 1402 O O . VAL A 1 182 ? -0.118 1.874 -13.788 1.00 94.25 182 VAL A O 1
ATOM 1405 N N . GLY A 1 183 ? -2.032 0.825 -13.255 1.00 92.56 183 GLY A N 1
ATOM 1406 C CA . GLY A 1 183 ? -2.899 1.901 -13.754 1.00 92.56 183 GLY A CA 1
ATOM 1407 C C . GLY A 1 183 ? -2.732 3.230 -13.002 1.00 92.56 183 GLY A C 1
ATOM 1408 O O . GLY A 1 183 ? -2.892 4.301 -13.584 1.00 92.56 183 GLY A O 1
ATOM 1409 N N . ALA A 1 184 ? -2.370 3.196 -11.717 1.00 92.19 184 ALA A N 1
ATOM 1410 C CA . ALA A 1 184 ? -2.069 4.401 -10.947 1.00 92.19 184 ALA A CA 1
ATOM 1411 C C . ALA A 1 184 ? -0.747 5.058 -11.387 1.00 92.19 184 ALA A C 1
ATOM 1413 O O . ALA A 1 184 ? -0.662 6.286 -11.420 1.00 92.19 184 ALA A O 1
ATOM 1414 N N . LEU A 1 185 ? 0.259 4.265 -11.779 1.00 88.12 185 LEU A N 1
ATOM 1415 C CA . LEU A 1 185 ? 1.546 4.767 -12.282 1.00 88.12 185 LEU A CA 1
ATOM 1416 C C . LEU A 1 185 ? 1.432 5.489 -13.629 1.00 88.12 185 LEU A C 1
ATOM 1418 O O . LEU A 1 185 ? 2.259 6.345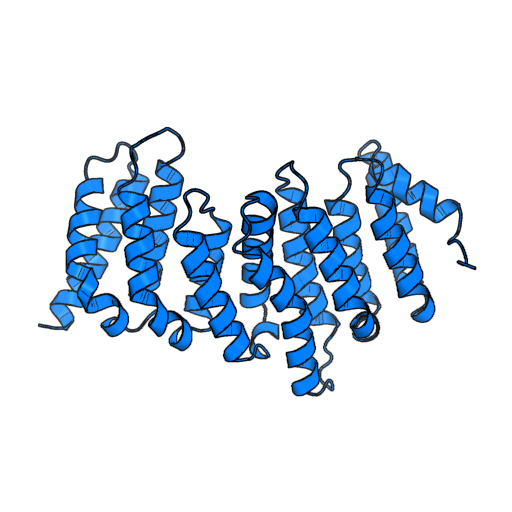 -13.931 1.00 88.12 185 LEU A O 1
ATOM 1422 N N . GLU A 1 186 ? 0.409 5.190 -14.431 1.00 82.06 186 GLU A N 1
ATOM 1423 C CA . GLU A 1 186 ? 0.175 5.887 -15.701 1.00 82.06 186 GLU A CA 1
ATOM 1424 C C . GLU A 1 186 ? -0.290 7.342 -15.515 1.00 82.06 186 GLU A C 1
ATOM 1426 O O . GLU A 1 186 ? -0.256 8.133 -16.467 1.00 82.06 186 GLU A O 1
ATOM 1431 N N . LYS A 1 187 ? -0.709 7.714 -14.296 1.00 79.44 187 LYS A N 1
ATOM 1432 C CA . LYS A 1 187 ? -1.188 9.058 -13.967 1.00 79.44 187 LYS A CA 1
ATOM 1433 C C . LYS A 1 187 ? -0.031 10.017 -13.641 1.00 79.44 187 LYS A C 1
ATOM 1435 O O . LYS A 1 187 ? 0.968 9.616 -13.045 1.00 79.44 187 LYS A O 1
ATOM 1440 N N . PRO A 1 188 ? -0.185 11.332 -13.902 1.00 67.50 188 PRO A N 1
ATOM 1441 C CA . PRO A 1 188 ? 0.843 12.332 -13.580 1.00 67.50 188 PRO A CA 1
ATOM 1442 C C . PRO A 1 188 ? 1.206 12.389 -12.084 1.00 67.50 188 PRO A C 1
ATOM 1444 O O . PRO A 1 188 ? 2.344 12.705 -11.728 1.00 67.50 188 PRO A O 1
ATOM 1447 N N . MET A 1 189 ? 0.248 12.035 -11.223 1.00 68.00 189 MET A N 1
ATOM 1448 C CA . MET A 1 189 ? 0.282 12.157 -9.759 1.00 68.00 189 MET A CA 1
ATOM 1449 C C . MET A 1 189 ? 0.972 10.977 -9.048 1.00 68.00 189 MET A C 1
ATOM 1451 O O . MET A 1 189 ? 0.686 10.688 -7.890 1.00 68.00 189 MET A O 1
ATOM 1455 N N . MET A 1 190 ? 1.877 10.258 -9.724 1.00 77.25 190 MET A N 1
ATOM 1456 C CA . MET A 1 190 ? 2.663 9.201 -9.080 1.00 77.25 190 MET A CA 1
ATOM 1457 C C . MET A 1 190 ? 3.493 9.753 -7.909 1.00 77.25 190 MET A C 1
ATOM 1459 O O . MET A 1 190 ? 4.300 10.671 -8.087 1.00 77.25 190 MET A O 1
ATOM 1463 N N . THR A 1 191 ? 3.372 9.093 -6.756 1.00 85.62 191 THR A N 1
ATOM 1464 C CA . THR A 1 191 ? 4.103 9.400 -5.517 1.00 85.62 191 THR A CA 1
ATOM 1465 C C . THR A 1 191 ? 5.086 8.289 -5.127 1.00 85.62 191 THR A C 1
ATOM 1467 O O . THR A 1 191 ? 5.023 7.168 -5.638 1.00 85.62 191 THR A O 1
ATOM 1470 N N . SER A 1 192 ? 5.974 8.573 -4.169 1.00 89.62 192 SER A N 1
ATOM 1471 C CA . SER A 1 192 ? 6.898 7.585 -3.586 1.00 89.62 192 SER A CA 1
ATOM 1472 C C . SER A 1 192 ? 6.177 6.363 -2.999 1.00 89.62 192 SER A C 1
ATOM 1474 O O . SER A 1 192 ? 6.703 5.253 -3.067 1.00 89.62 192 SER A O 1
ATOM 1476 N N . SER A 1 193 ? 4.954 6.536 -2.486 1.00 93.75 193 SER A N 1
ATOM 1477 C CA . SER A 1 193 ? 4.127 5.443 -1.961 1.00 93.75 193 SER A CA 1
ATOM 1478 C C . SER A 1 193 ? 3.794 4.395 -3.026 1.00 93.75 193 SER A C 1
ATOM 1480 O O . SER A 1 193 ? 3.841 3.202 -2.739 1.00 93.75 193 SER A O 1
ATOM 1482 N N . HIS A 1 194 ? 3.498 4.824 -4.258 1.00 95.00 194 HIS A N 1
ATOM 1483 C CA . HIS A 1 194 ? 3.169 3.925 -5.369 1.00 95.00 194 HIS A CA 1
ATOM 1484 C C . HIS A 1 194 ? 4.379 3.098 -5.797 1.00 95.00 194 HIS A C 1
ATOM 1486 O O . HIS A 1 194 ? 4.283 1.880 -5.926 1.00 95.00 194 HIS A O 1
ATOM 1492 N N . ILE A 1 195 ? 5.533 3.752 -5.946 1.00 93.75 195 ILE A N 1
ATOM 1493 C CA . ILE A 1 195 ? 6.800 3.074 -6.240 1.00 93.75 195 ILE A CA 1
ATOM 1494 C C . ILE A 1 195 ? 7.120 2.059 -5.139 1.00 93.75 195 ILE A C 1
ATOM 1496 O O . ILE A 1 195 ? 7.411 0.899 -5.428 1.00 93.75 195 ILE A O 1
ATOM 1500 N N . GLY A 1 196 ? 7.006 2.476 -3.875 1.00 96.12 196 GLY A N 1
ATOM 1501 C CA . GLY A 1 196 ? 7.240 1.606 -2.730 1.00 96.12 196 GLY A CA 1
ATOM 1502 C C . GLY A 1 196 ? 6.321 0.384 -2.712 1.00 96.12 196 GLY A C 1
ATOM 1503 O O . GLY A 1 196 ? 6.794 -0.709 -2.416 1.00 96.12 196 GLY A O 1
ATOM 1504 N N . LEU A 1 197 ? 5.041 0.543 -3.068 1.00 98.06 197 LEU A N 1
ATOM 1505 C CA . LEU A 1 197 ? 4.097 -0.570 -3.191 1.00 98.06 197 LEU A CA 1
ATOM 1506 C C . LEU A 1 197 ? 4.531 -1.568 -4.272 1.00 98.06 197 LEU A C 1
ATOM 1508 O O . LEU A 1 197 ? 4.536 -2.769 -4.012 1.00 98.06 197 LEU A O 1
ATOM 1512 N N . VAL A 1 198 ? 4.941 -1.099 -5.456 1.00 97.56 198 VAL A N 1
ATOM 1513 C CA . VAL A 1 198 ? 5.422 -1.995 -6.523 1.00 97.56 198 VAL A CA 1
ATOM 1514 C C . VAL A 1 198 ? 6.663 -2.766 -6.084 1.00 97.56 198 VAL A C 1
ATOM 1516 O O . VAL A 1 198 ? 6.735 -3.970 -6.308 1.00 97.56 198 VAL A O 1
ATOM 1519 N N . MET A 1 199 ? 7.618 -2.110 -5.418 1.00 97.38 199 MET A N 1
ATOM 1520 C CA . MET A 1 199 ? 8.816 -2.787 -4.906 1.00 97.38 199 MET A CA 1
ATOM 1521 C C . MET A 1 199 ? 8.461 -3.869 -3.876 1.00 97.38 199 MET A C 1
ATOM 1523 O O . MET A 1 199 ? 8.979 -4.982 -3.954 1.00 97.38 199 MET A O 1
ATOM 1527 N N . SER A 1 200 ? 7.546 -3.576 -2.946 1.00 98.25 200 SER A N 1
ATOM 1528 C CA . SER A 1 200 ? 7.056 -4.559 -1.973 1.00 98.25 200 SER A CA 1
ATOM 1529 C C . SER A 1 200 ? 6.348 -5.736 -2.658 1.00 98.25 200 SER A C 1
ATOM 1531 O O . SER A 1 200 ? 6.633 -6.888 -2.339 1.00 98.25 200 SER A O 1
ATOM 1533 N N . LEU A 1 201 ? 5.497 -5.487 -3.659 1.00 98.06 201 LEU A N 1
ATOM 1534 C CA . LEU A 1 201 ? 4.845 -6.553 -4.431 1.00 98.06 201 LEU A CA 1
ATOM 1535 C C . LEU A 1 201 ? 5.858 -7.403 -5.202 1.00 98.06 201 LEU A C 1
ATOM 1537 O O . LEU A 1 201 ? 5.768 -8.624 -5.174 1.00 98.06 201 LEU A O 1
ATOM 1541 N N . ALA A 1 202 ? 6.845 -6.786 -5.852 1.00 97.19 202 ALA A N 1
ATOM 1542 C CA . ALA A 1 202 ? 7.883 -7.510 -6.583 1.00 97.19 202 ALA A CA 1
ATOM 1543 C C . ALA A 1 202 ? 8.723 -8.395 -5.648 1.00 97.19 202 ALA A C 1
ATOM 1545 O O . ALA A 1 202 ? 9.107 -9.497 -6.025 1.00 97.19 202 ALA A O 1
ATOM 1546 N N . LYS A 1 203 ? 8.954 -7.951 -4.407 1.00 97.06 203 LYS A N 1
ATOM 1547 C CA . LYS A 1 203 ? 9.666 -8.725 -3.383 1.00 97.06 203 LYS A CA 1
ATOM 1548 C C . LYS A 1 203 ? 8.858 -9.916 -2.862 1.00 97.06 203 LYS A C 1
ATOM 1550 O O . LYS A 1 203 ? 9.418 -10.986 -2.650 1.00 97.06 203 LYS A O 1
ATOM 1555 N N . HIS A 1 204 ? 7.567 -9.721 -2.597 1.00 96.94 204 HIS A N 1
ATOM 1556 C CA . HIS A 1 204 ? 6.736 -10.712 -1.904 1.00 96.94 204 HIS A CA 1
ATOM 1557 C C . HIS A 1 204 ? 5.894 -11.585 -2.849 1.00 96.94 204 HIS A C 1
ATOM 1559 O O . HIS A 1 204 ? 5.436 -12.655 -2.455 1.00 96.94 204 HIS A O 1
ATOM 1565 N N . ASN A 1 205 ? 5.695 -11.155 -4.097 1.00 96.88 205 ASN A N 1
ATOM 1566 C CA . ASN A 1 205 ? 4.851 -11.804 -5.101 1.00 96.88 205 ASN A CA 1
ATOM 1567 C C . ASN A 1 205 ? 5.430 -11.661 -6.522 1.00 96.88 205 ASN A C 1
ATOM 1569 O O . ASN A 1 205 ? 4.687 -11.360 -7.461 1.00 96.88 205 ASN A O 1
ATOM 1573 N N . SER A 1 206 ? 6.738 -11.886 -6.684 1.00 95.62 206 SER A N 1
ATOM 1574 C CA . SER A 1 206 ? 7.466 -11.720 -7.956 1.00 95.62 206 SER A CA 1
ATOM 1575 C C . SER A 1 206 ? 6.748 -12.343 -9.157 1.00 95.62 206 SER A C 1
ATOM 1577 O O . SER A 1 206 ? 6.513 -11.645 -10.136 1.00 95.62 206 SER A O 1
ATOM 1579 N N . LEU A 1 207 ? 6.283 -13.592 -9.043 1.00 95.12 207 LEU A N 1
ATOM 1580 C CA . LEU A 1 207 ? 5.593 -14.316 -10.123 1.00 95.12 207 LEU A CA 1
ATOM 1581 C C . LEU A 1 207 ? 4.343 -13.599 -10.657 1.00 95.12 207 LEU A C 1
ATOM 1583 O O . LEU A 1 207 ? 4.047 -13.660 -11.845 1.00 95.12 207 LEU A O 1
ATOM 1587 N N . VAL A 1 208 ? 3.579 -12.926 -9.788 1.00 96.50 208 VAL A N 1
ATOM 1588 C CA . VAL A 1 208 ? 2.401 -12.163 -10.235 1.00 96.50 208 VAL A CA 1
ATOM 1589 C C . VAL A 1 208 ? 2.847 -10.856 -10.882 1.00 96.50 208 VAL A C 1
ATOM 1591 O O . VAL A 1 208 ? 2.298 -10.463 -11.906 1.00 96.50 208 VAL A O 1
ATOM 1594 N N . VAL A 1 209 ? 3.860 -10.195 -10.316 1.00 96.69 209 VAL A N 1
ATOM 1595 C CA . VAL A 1 209 ? 4.390 -8.924 -10.834 1.00 96.69 209 VAL A CA 1
ATOM 1596 C C . VAL A 1 209 ? 5.088 -9.092 -12.184 1.00 96.69 209 VAL A C 1
ATOM 1598 O O . VAL A 1 209 ? 5.022 -8.186 -13.011 1.00 96.69 209 VAL A O 1
ATOM 1601 N N . GLU A 1 210 ? 5.693 -10.246 -12.451 1.00 96.38 210 GLU A N 1
ATOM 1602 C CA . GLU A 1 210 ? 6.311 -10.597 -13.734 1.00 96.38 210 GLU A CA 1
ATOM 1603 C C . GLU A 1 210 ? 5.354 -10.415 -14.920 1.00 96.38 210 GLU A C 1
ATOM 1605 O O . GLU A 1 210 ? 5.756 -9.879 -15.954 1.00 96.38 210 GLU A O 1
ATOM 1610 N N . ALA A 1 211 ? 4.064 -10.727 -14.744 1.00 96.12 211 ALA A N 1
ATOM 1611 C CA . ALA A 1 211 ? 3.034 -10.501 -15.762 1.00 96.12 211 ALA A CA 1
ATOM 1612 C C . ALA A 1 211 ? 2.799 -9.009 -16.085 1.00 96.12 211 ALA A C 1
ATOM 1614 O O . ALA A 1 211 ? 2.274 -8.676 -17.147 1.00 96.12 211 ALA A O 1
ATOM 1615 N N . TYR A 1 212 ? 3.208 -8.106 -15.192 1.00 96.44 212 TYR A N 1
ATOM 1616 C CA . TYR A 1 212 ? 3.075 -6.654 -15.324 1.00 96.44 212 TYR A CA 1
ATOM 1617 C C . TYR A 1 212 ? 4.416 -5.942 -15.555 1.00 96.44 212 TYR A C 1
ATOM 1619 O O . TYR A 1 212 ? 4.423 -4.730 -15.780 1.00 96.44 212 TYR A O 1
ATOM 1627 N N . ALA A 1 213 ? 5.548 -6.655 -15.517 1.00 95.31 213 ALA A N 1
ATOM 1628 C CA . ALA A 1 213 ? 6.892 -6.069 -15.503 1.00 95.31 213 ALA A CA 1
ATOM 1629 C C . ALA A 1 213 ? 7.138 -5.118 -16.681 1.00 95.31 213 ALA A C 1
ATOM 1631 O O . ALA A 1 213 ? 7.606 -3.996 -16.490 1.00 95.31 213 ALA A O 1
ATOM 1632 N N . ARG A 1 214 ? 6.733 -5.528 -17.887 1.00 94.69 214 ARG A N 1
ATOM 1633 C CA . ARG A 1 214 ? 6.802 -4.696 -19.091 1.00 94.69 214 ARG A CA 1
ATOM 1634 C C . ARG A 1 214 ? 6.044 -3.376 -18.936 1.00 94.69 214 ARG A C 1
ATOM 1636 O O . ARG A 1 214 ? 6.597 -2.315 -19.205 1.00 94.69 214 ARG A O 1
ATOM 1643 N N . LEU A 1 215 ? 4.792 -3.430 -18.477 1.00 94.19 215 LEU A N 1
ATOM 1644 C CA . LEU A 1 215 ? 3.967 -2.233 -18.277 1.00 94.19 215 LEU A CA 1
ATOM 1645 C C . LEU A 1 215 ? 4.571 -1.317 -17.209 1.00 94.19 215 LEU A C 1
ATOM 1647 O O . LEU A 1 215 ? 4.627 -0.106 -17.400 1.00 94.19 215 LEU A O 1
ATOM 1651 N N . LEU A 1 216 ? 5.087 -1.889 -16.119 1.00 94.88 216 LEU A N 1
ATOM 1652 C CA . LEU A 1 216 ? 5.769 -1.138 -15.064 1.00 94.88 216 LEU A CA 1
ATOM 1653 C C . LEU A 1 216 ? 6.997 -0.392 -15.598 1.00 94.88 216 LEU A C 1
ATOM 1655 O O . LEU A 1 216 ? 7.158 0.798 -15.320 1.00 94.88 216 LEU A O 1
ATOM 1659 N N . VAL A 1 217 ? 7.837 -1.064 -16.391 1.00 94.75 217 VAL A N 1
ATOM 1660 C CA . VAL A 1 217 ? 9.020 -0.460 -17.022 1.00 94.75 217 VAL A CA 1
ATOM 1661 C C . VAL A 1 217 ? 8.619 0.672 -17.968 1.00 94.75 217 VAL A C 1
ATOM 1663 O O . VAL A 1 217 ? 9.174 1.767 -17.873 1.00 94.75 217 VAL A O 1
ATOM 1666 N N . LEU A 1 218 ? 7.628 0.453 -18.835 1.00 92.50 218 LEU A N 1
ATOM 1667 C CA . LEU A 1 218 ? 7.164 1.472 -19.781 1.00 92.50 218 LEU A CA 1
ATOM 1668 C C . LEU A 1 218 ? 6.563 2.693 -19.070 1.00 92.50 218 LEU A C 1
ATOM 1670 O O . LEU A 1 218 ? 6.866 3.828 -19.440 1.00 92.50 218 LEU A O 1
ATOM 1674 N N . SER A 1 219 ? 5.785 2.483 -18.006 1.00 91.50 219 SER A N 1
ATOM 1675 C CA . SER A 1 219 ? 5.273 3.570 -17.166 1.00 91.50 219 SER A CA 1
ATOM 1676 C C . SER A 1 219 ? 6.409 4.367 -16.523 1.00 91.50 219 SER A C 1
ATOM 1678 O O . SER A 1 219 ? 6.379 5.596 -16.535 1.00 91.50 219 SER A O 1
ATOM 1680 N N . CYS A 1 220 ? 7.457 3.698 -16.036 1.00 91.12 220 CYS A N 1
ATOM 1681 C CA . CYS A 1 220 ? 8.642 4.372 -15.505 1.00 91.12 220 CYS A CA 1
ATOM 1682 C C . CYS A 1 220 ? 9.358 5.209 -16.578 1.00 91.12 220 CYS A C 1
ATOM 1684 O O . CYS A 1 220 ? 9.681 6.372 -16.346 1.00 91.12 220 CYS A O 1
ATOM 1686 N N . ILE A 1 221 ? 9.561 4.657 -17.774 1.00 90.94 221 ILE A N 1
ATOM 1687 C CA . ILE A 1 221 ? 10.211 5.360 -18.890 1.00 90.94 221 ILE A CA 1
ATOM 1688 C C . ILE A 1 221 ? 9.414 6.598 -19.313 1.00 90.94 221 ILE A C 1
ATOM 1690 O O . ILE A 1 221 ? 9.985 7.671 -19.512 1.00 90.94 221 ILE A O 1
ATOM 1694 N N . LYS A 1 222 ? 8.084 6.492 -19.384 1.00 88.44 222 LYS A N 1
ATOM 1695 C CA . LYS A 1 222 ? 7.205 7.635 -19.665 1.00 88.44 222 LYS A CA 1
ATOM 1696 C C . LYS A 1 222 ? 7.402 8.765 -18.652 1.00 88.44 222 LYS A C 1
ATOM 1698 O O . LYS A 1 222 ? 7.397 9.933 -19.027 1.00 88.44 222 LYS A O 1
ATOM 1703 N N . ILE A 1 223 ? 7.605 8.425 -17.380 1.00 85.38 223 ILE A N 1
ATOM 1704 C CA . ILE A 1 223 ? 7.829 9.398 -16.304 1.00 85.38 223 ILE A CA 1
ATOM 1705 C C . ILE A 1 223 ? 9.204 10.058 -16.419 1.00 85.38 223 ILE A C 1
ATOM 1707 O O . ILE A 1 223 ? 9.311 11.262 -16.186 1.00 85.38 223 ILE A O 1
ATOM 1711 N N . LEU A 1 224 ? 10.241 9.305 -16.796 1.00 87.06 224 LEU A N 1
ATOM 1712 C CA . LEU A 1 224 ? 11.583 9.855 -17.023 1.00 87.06 224 LEU A CA 1
ATOM 1713 C C . LEU A 1 224 ? 11.613 10.867 -18.175 1.00 87.06 224 LEU A C 1
ATOM 1715 O O . LEU A 1 224 ? 12.354 11.842 -18.096 1.00 87.06 224 LEU A O 1
ATOM 1719 N N . ASN A 1 225 ? 10.762 10.676 -19.184 1.00 84.88 225 ASN A N 1
ATOM 1720 C CA . ASN A 1 225 ? 10.649 11.550 -20.353 1.00 84.88 225 ASN A CA 1
ATOM 1721 C C . ASN A 1 225 ? 9.789 12.816 -20.137 1.00 84.88 225 ASN A C 1
ATOM 1723 O O . ASN A 1 225 ? 9.588 13.586 -21.077 1.00 84.88 225 ASN A O 1
ATOM 1727 N N . MET A 1 226 ? 9.267 13.065 -18.929 1.00 80.69 226 MET A N 1
ATOM 1728 C CA . MET A 1 226 ? 8.493 14.283 -18.646 1.00 80.69 226 MET A CA 1
ATOM 1729 C C . MET A 1 226 ? 9.397 15.534 -18.547 1.00 80.69 226 MET A C 1
ATOM 1731 O O . MET A 1 226 ? 10.496 15.440 -17.994 1.00 80.69 226 MET A O 1
ATOM 1735 N N . PRO A 1 227 ? 8.944 16.721 -19.014 1.00 70.44 227 PRO A N 1
ATOM 1736 C CA . PRO A 1 227 ? 9.755 17.944 -19.039 1.00 70.44 227 PRO A CA 1
ATOM 1737 C C . PRO A 1 227 ? 10.269 18.359 -17.657 1.00 70.44 227 PRO A C 1
ATOM 1739 O O . PRO A 1 227 ? 9.526 18.335 -16.681 1.00 70.44 227 PRO A O 1
ATOM 1742 N N . THR A 1 228 ? 11.529 18.786 -17.579 1.00 63.47 228 THR A N 1
ATOM 1743 C CA . THR A 1 228 ? 12.261 19.094 -16.342 1.00 63.47 228 THR A CA 1
ATOM 1744 C C . THR A 1 228 ? 11.732 20.341 -15.606 1.00 63.47 228 THR A C 1
ATOM 1746 O O . THR A 1 228 ? 12.030 21.463 -16.000 1.00 63.47 228 THR A O 1
ATOM 1749 N N . SER A 1 229 ? 11.022 20.165 -14.483 1.00 58.06 229 SER A N 1
ATOM 1750 C CA . SER A 1 229 ? 10.756 21.191 -13.459 1.00 58.06 229 SER A CA 1
ATOM 1751 C C . SER A 1 229 ? 11.426 20.847 -12.119 1.00 58.06 229 SER A C 1
ATOM 1753 O O . SER A 1 229 ? 11.875 19.718 -11.888 1.00 58.06 229 SER A O 1
ATOM 1755 N N . GLU A 1 230 ? 11.486 21.820 -11.211 1.00 49.44 230 GLU A N 1
ATOM 1756 C CA . GLU A 1 230 ? 11.956 21.632 -9.834 1.00 49.44 230 GLU A CA 1
ATOM 1757 C C . GLU A 1 230 ? 11.113 20.550 -9.117 1.00 49.44 230 GLU A C 1
ATOM 1759 O O . GLU A 1 230 ? 9.907 20.448 -9.339 1.00 49.44 230 GLU A O 1
ATOM 1764 N N . GLY A 1 231 ? 11.752 19.665 -8.339 1.00 61.22 231 GLY A N 1
ATOM 1765 C CA . GLY A 1 231 ? 11.112 18.494 -7.706 1.00 61.22 231 GLY A CA 1
ATOM 1766 C C . GLY A 1 231 ? 11.122 17.192 -8.529 1.00 61.22 231 GLY A C 1
ATOM 1767 O O . GLY A 1 231 ? 11.003 16.103 -7.962 1.00 61.22 231 GLY A O 1
ATOM 1768 N N . LEU A 1 232 ? 11.367 17.247 -9.845 1.00 72.38 232 LEU A N 1
ATOM 1769 C CA . LEU A 1 232 ? 11.413 16.033 -10.672 1.00 72.38 232 LEU A CA 1
ATOM 1770 C C . LEU A 1 232 ? 12.658 15.173 -10.452 1.00 72.38 232 LEU A C 1
ATOM 1772 O O . LEU A 1 232 ? 12.595 13.978 -10.710 1.00 72.38 232 LEU A O 1
ATOM 1776 N N . SER A 1 233 ? 13.769 15.716 -9.951 1.00 82.50 233 SER A N 1
ATOM 1777 C CA . SER A 1 233 ? 15.002 14.933 -9.767 1.00 82.50 233 SER A CA 1
ATOM 1778 C C . SER A 1 233 ? 14.833 13.784 -8.768 1.00 82.50 233 SER A C 1
ATOM 1780 O O . SER A 1 233 ? 15.310 12.678 -9.013 1.00 82.50 233 SER A O 1
ATOM 1782 N N . GLN A 1 234 ? 14.090 14.002 -7.676 1.00 84.56 234 GLN A N 1
ATOM 1783 C CA . GLN A 1 234 ? 13.766 12.937 -6.722 1.00 84.56 234 GLN A CA 1
ATOM 1784 C C . GLN A 1 234 ? 12.812 11.909 -7.343 1.00 84.56 234 GLN A C 1
ATOM 1786 O O . GLN A 1 234 ? 12.994 10.706 -7.164 1.00 84.56 234 GLN A O 1
ATOM 1791 N N . LYS A 1 235 ? 11.825 12.365 -8.125 1.00 84.69 235 LYS A N 1
ATOM 1792 C CA . LYS A 1 235 ? 10.907 11.481 -8.856 1.00 84.69 235 LYS A CA 1
ATOM 1793 C C . LYS A 1 235 ? 11.653 10.626 -9.886 1.00 84.69 235 LYS A C 1
ATOM 1795 O O . LYS A 1 235 ? 11.424 9.419 -9.935 1.00 84.69 235 LYS A O 1
ATOM 1800 N N . ARG A 1 236 ? 12.590 11.212 -10.641 1.00 87.81 236 ARG A N 1
ATOM 1801 C CA . ARG A 1 236 ? 13.480 10.503 -11.575 1.00 87.81 236 ARG A CA 1
ATOM 1802 C C . ARG A 1 236 ? 14.327 9.470 -10.847 1.00 87.81 236 ARG A C 1
ATOM 1804 O O . ARG A 1 236 ? 14.310 8.311 -11.243 1.00 87.81 236 ARG A O 1
ATOM 1811 N N . LEU A 1 237 ? 14.980 9.852 -9.747 1.00 91.00 237 LEU A N 1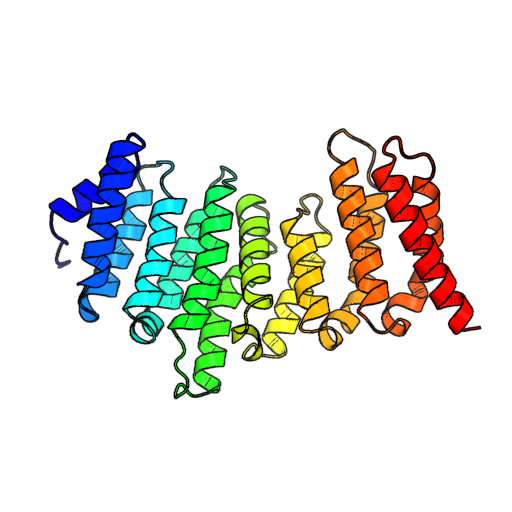
ATOM 1812 C CA . LEU A 1 237 ? 15.766 8.922 -8.932 1.00 91.00 237 LEU A CA 1
ATOM 1813 C C . LEU A 1 237 ? 14.935 7.706 -8.504 1.00 91.00 237 LEU A C 1
ATOM 1815 O O . LEU A 1 237 ? 15.345 6.577 -8.754 1.00 91.00 237 LEU A O 1
ATOM 1819 N N . MET A 1 238 ? 13.761 7.921 -7.903 1.00 89.81 238 MET A N 1
ATOM 1820 C CA . MET A 1 238 ? 12.906 6.815 -7.450 1.00 89.81 238 MET A CA 1
ATOM 1821 C C . MET A 1 238 ? 12.429 5.937 -8.614 1.00 89.81 238 MET A C 1
ATOM 1823 O O . MET A 1 238 ? 12.320 4.723 -8.474 1.00 89.81 238 MET A O 1
ATOM 1827 N N . THR A 1 239 ? 12.181 6.539 -9.777 1.00 91.75 239 THR A N 1
ATOM 1828 C CA . T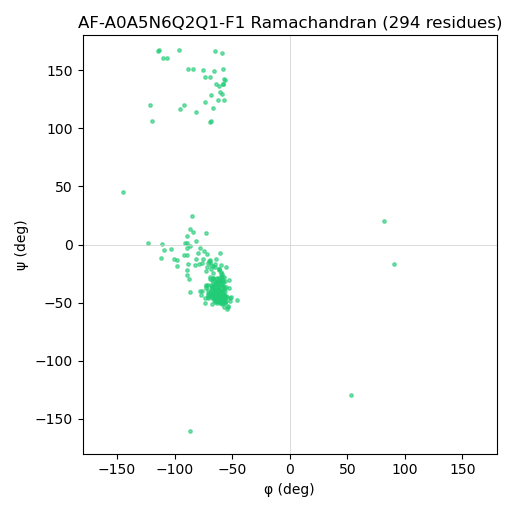HR A 1 239 ? 11.775 5.821 -10.993 1.00 91.75 239 THR A CA 1
ATOM 1829 C C . THR A 1 239 ? 12.907 4.936 -11.524 1.00 91.75 239 THR A C 1
ATOM 1831 O O . THR A 1 239 ? 12.691 3.767 -11.834 1.00 91.75 239 THR A O 1
ATOM 1834 N N . ILE A 1 240 ? 14.139 5.451 -11.557 1.00 94.75 240 ILE A N 1
ATOM 1835 C CA . ILE A 1 240 ? 15.333 4.676 -11.929 1.00 94.75 240 ILE A CA 1
ATOM 1836 C C . ILE A 1 240 ? 15.573 3.545 -10.924 1.00 94.75 240 ILE A C 1
ATOM 1838 O O . ILE A 1 240 ? 15.866 2.413 -11.313 1.00 94.75 240 ILE A O 1
ATOM 1842 N N . GLN A 1 241 ? 15.411 3.825 -9.628 1.00 94.12 241 GLN A N 1
ATOM 1843 C CA . GLN A 1 241 ? 15.516 2.816 -8.575 1.00 94.12 241 GLN A CA 1
ATOM 1844 C C . GLN A 1 241 ? 14.473 1.709 -8.745 1.00 94.12 241 GLN A C 1
ATOM 1846 O O . GLN A 1 241 ? 14.818 0.544 -8.563 1.00 94.12 241 GLN A O 1
ATOM 1851 N N . LEU A 1 242 ? 13.242 2.039 -9.151 1.00 95.38 242 LEU A N 1
ATOM 1852 C CA . LEU A 1 242 ? 12.215 1.046 -9.454 1.00 95.38 242 LEU A CA 1
ATOM 1853 C C . LEU A 1 242 ? 12.621 0.159 -10.636 1.00 95.38 242 LEU A C 1
ATOM 1855 O O . LEU A 1 242 ? 12.592 -1.060 -10.503 1.00 95.38 242 LEU A O 1
ATOM 1859 N N . ILE A 1 243 ? 13.070 0.739 -11.754 1.00 96.19 243 ILE A N 1
ATOM 1860 C CA . ILE A 1 243 ? 13.553 -0.036 -12.913 1.00 96.19 243 ILE A CA 1
ATOM 1861 C C . ILE A 1 243 ? 14.703 -0.968 -12.497 1.00 96.19 243 ILE A C 1
ATOM 1863 O O . ILE A 1 243 ? 14.679 -2.162 -12.794 1.00 96.19 243 ILE A O 1
ATOM 1867 N N . SER A 1 244 ? 15.684 -0.445 -11.756 1.00 96.31 244 SER A N 1
ATOM 1868 C CA . SER A 1 244 ? 16.812 -1.225 -11.227 1.00 96.31 244 SER A CA 1
ATOM 1869 C C . SER A 1 244 ? 16.344 -2.360 -10.314 1.00 96.31 244 SER A C 1
ATOM 1871 O O . SER A 1 244 ? 16.840 -3.481 -10.410 1.00 96.31 244 SER A O 1
ATOM 1873 N N . PHE A 1 245 ? 15.360 -2.097 -9.452 1.00 96.38 245 PHE A N 1
ATOM 1874 C CA . PHE A 1 245 ? 14.788 -3.097 -8.561 1.00 96.38 245 PHE A CA 1
ATOM 1875 C C . PHE A 1 245 ? 14.079 -4.211 -9.336 1.00 96.38 245 PHE A C 1
ATOM 1877 O O . PHE A 1 245 ? 14.317 -5.381 -9.046 1.00 96.38 245 PHE A O 1
ATOM 1884 N N . LEU A 1 246 ? 13.265 -3.870 -10.339 1.00 96.56 246 LEU A N 1
ATOM 1885 C CA . LEU A 1 246 ? 12.559 -4.848 -11.171 1.00 96.56 246 LEU A CA 1
ATOM 1886 C C . LEU A 1 246 ? 13.545 -5.752 -11.923 1.00 96.56 246 LEU A C 1
ATOM 1888 O O . LEU A 1 246 ? 13.413 -6.968 -11.856 1.00 96.56 246 LEU A O 1
ATOM 1892 N N . MET A 1 247 ? 14.585 -5.181 -12.543 1.00 95.81 247 MET A N 1
ATOM 1893 C CA . MET A 1 247 ? 15.623 -5.962 -13.235 1.00 95.81 247 MET A CA 1
ATOM 1894 C C . MET A 1 247 ? 16.392 -6.916 -12.309 1.00 95.81 247 MET A C 1
ATOM 1896 O O . MET A 1 247 ? 16.908 -7.928 -12.770 1.00 95.81 247 MET A O 1
ATOM 1900 N N . LYS A 1 248 ? 16.512 -6.583 -11.019 1.00 94.00 248 LYS A N 1
ATOM 1901 C CA . LYS A 1 248 ? 17.259 -7.386 -10.037 1.00 94.00 248 LYS A CA 1
ATOM 1902 C C . LYS A 1 248 ? 16.417 -8.463 -9.351 1.00 94.00 248 LYS A C 1
ATOM 1904 O O . LYS A 1 248 ? 16.994 -9.426 -8.861 1.00 94.00 248 LYS A O 1
ATOM 1909 N N . ASN A 1 249 ? 15.100 -8.274 -9.248 1.00 94.12 249 ASN A N 1
ATOM 1910 C CA . ASN A 1 249 ? 14.230 -9.124 -8.424 1.00 94.12 249 ASN A CA 1
ATOM 1911 C C . ASN A 1 249 ? 13.245 -9.985 -9.228 1.00 94.12 249 ASN A C 1
ATOM 1913 O O . ASN A 1 249 ? 12.616 -10.859 -8.639 1.00 94.12 249 ASN A O 1
ATOM 1917 N N . LEU A 1 250 ? 13.087 -9.740 -10.530 1.00 95.06 250 LEU A N 1
ATOM 1918 C CA . LEU A 1 250 ? 12.199 -10.512 -11.405 1.00 95.06 250 LEU A CA 1
ATOM 1919 C C . LEU A 1 250 ? 13.006 -11.357 -12.396 1.00 95.06 250 LEU A C 1
ATOM 1921 O O . LEU A 1 250 ? 14.170 -11.045 -12.664 1.00 95.06 250 LEU A O 1
ATOM 1925 N N . ASP A 1 251 ? 12.387 -12.391 -12.978 1.00 94.19 251 ASP A N 1
ATOM 1926 C CA . ASP A 1 251 ? 12.976 -13.083 -14.128 1.00 94.19 251 ASP A CA 1
ATOM 1927 C C . ASP A 1 251 ? 13.240 -12.070 -15.259 1.00 94.19 251 ASP A C 1
ATOM 1929 O O . ASP A 1 251 ? 12.350 -11.344 -15.720 1.00 94.19 251 ASP A O 1
ATOM 1933 N N . TYR A 1 252 ? 14.492 -12.017 -15.719 1.00 90.06 252 TYR A N 1
ATOM 1934 C CA . TYR A 1 252 ? 14.926 -11.099 -16.766 1.00 90.06 252 TYR A CA 1
ATOM 1935 C C . TYR A 1 252 ? 14.143 -11.282 -18.074 1.00 90.06 252 TYR A C 1
ATOM 1937 O O . TYR A 1 252 ? 14.005 -10.328 -18.843 1.00 90.06 252 TYR A O 1
ATOM 1945 N N . LYS A 1 253 ? 13.585 -12.474 -18.325 1.00 93.06 253 LYS A N 1
ATOM 1946 C CA . LYS A 1 253 ? 12.750 -12.759 -19.502 1.00 93.06 253 LYS A CA 1
ATOM 1947 C C . LYS A 1 253 ? 11.520 -11.859 -19.571 1.00 93.06 253 LYS A C 1
ATOM 1949 O O . LYS A 1 253 ? 11.055 -11.561 -20.666 1.00 93.06 253 LYS A O 1
ATOM 1954 N N . CYS A 1 254 ? 11.020 -11.386 -18.432 1.00 93.44 254 CYS A N 1
ATOM 1955 C CA . CYS A 1 254 ? 9.839 -10.526 -18.367 1.00 93.44 254 CYS A CA 1
ATOM 1956 C C . CYS A 1 254 ? 10.122 -9.071 -18.777 1.00 93.44 254 CYS A C 1
ATOM 1958 O O . CYS A 1 254 ? 9.184 -8.323 -19.054 1.00 93.44 254 CYS A O 1
ATOM 1960 N N . VAL A 1 255 ? 11.395 -8.662 -18.822 1.00 92.19 255 VAL A N 1
ATOM 1961 C CA . VAL A 1 255 ? 11.824 -7.296 -19.182 1.00 92.19 255 VAL A CA 1
ATOM 1962 C C . VAL A 1 255 ? 12.794 -7.257 -20.363 1.00 92.19 255 VAL A C 1
ATOM 1964 O O . VAL A 1 255 ? 13.227 -6.174 -20.751 1.00 92.19 255 VAL A O 1
ATOM 1967 N N . ILE A 1 256 ? 13.123 -8.410 -20.958 1.00 92.56 256 ILE A N 1
ATOM 1968 C CA . ILE A 1 256 ? 14.134 -8.532 -22.018 1.00 92.56 256 ILE A CA 1
ATOM 1969 C C . ILE A 1 256 ? 13.871 -7.587 -23.194 1.00 92.56 256 ILE A C 1
ATOM 1971 O O . ILE A 1 256 ? 14.785 -6.902 -23.651 1.00 92.56 256 ILE A O 1
ATOM 1975 N N . SER A 1 257 ? 12.617 -7.510 -23.647 1.00 92.94 257 SER A N 1
ATOM 1976 C CA . SER A 1 257 ? 12.212 -6.677 -24.780 1.00 92.94 257 SER A CA 1
ATOM 1977 C C . SER A 1 257 ? 12.474 -5.195 -24.530 1.00 92.94 257 SER A C 1
ATOM 1979 O O . SER A 1 257 ? 12.653 -4.445 -25.485 1.00 92.94 257 SER A O 1
ATOM 1981 N N . GLU A 1 258 ? 12.574 -4.792 -23.260 1.00 95.31 258 GLU A N 1
ATOM 1982 C CA . GLU A 1 258 ? 12.709 -3.395 -22.860 1.00 95.31 258 GLU A CA 1
ATOM 1983 C C . GLU A 1 258 ? 14.138 -3.013 -22.464 1.00 95.31 258 GLU A C 1
ATOM 1985 O O . GLU A 1 258 ? 14.400 -1.840 -22.213 1.00 95.31 258 GLU A O 1
ATOM 1990 N N . LEU A 1 259 ? 15.093 -3.953 -22.432 1.00 95.31 259 LEU A N 1
ATOM 1991 C CA . LEU A 1 259 ? 16.472 -3.675 -22.002 1.00 95.31 259 LEU A CA 1
ATOM 1992 C C . LEU A 1 259 ? 17.161 -2.625 -22.878 1.00 95.31 259 LEU A C 1
ATOM 1994 O O . LEU A 1 259 ? 17.814 -1.724 -22.351 1.00 95.31 259 LEU A O 1
ATOM 1998 N N . SER A 1 260 ? 17.000 -2.709 -24.201 1.00 95.19 260 SER A N 1
ATOM 1999 C CA . SER A 1 260 ? 17.569 -1.729 -25.137 1.00 95.19 260 SER A CA 1
ATOM 2000 C C . SER A 1 260 ? 17.012 -0.329 -24.889 1.00 95.19 260 SER A C 1
ATOM 2002 O O . SER A 1 260 ? 17.779 0.631 -24.811 1.00 95.19 260 SER A O 1
ATOM 2004 N N . LEU A 1 261 ? 15.695 -0.234 -24.682 1.00 95.75 261 LEU A N 1
ATOM 2005 C CA . LEU A 1 261 ? 15.025 1.024 -24.373 1.00 95.75 261 LEU A CA 1
ATOM 2006 C C . LEU A 1 261 ? 15.482 1.568 -23.013 1.00 95.75 261 LEU A C 1
ATOM 2008 O O . LEU A 1 261 ? 15.828 2.737 -22.909 1.00 95.75 261 LEU A O 1
ATOM 2012 N N . ILE A 1 262 ? 15.581 0.724 -21.979 1.00 96.25 262 ILE A N 1
ATOM 2013 C CA . ILE A 1 262 ? 16.129 1.120 -20.673 1.00 96.25 262 ILE A CA 1
ATOM 2014 C C . ILE A 1 262 ? 17.533 1.713 -20.844 1.00 96.25 262 ILE A 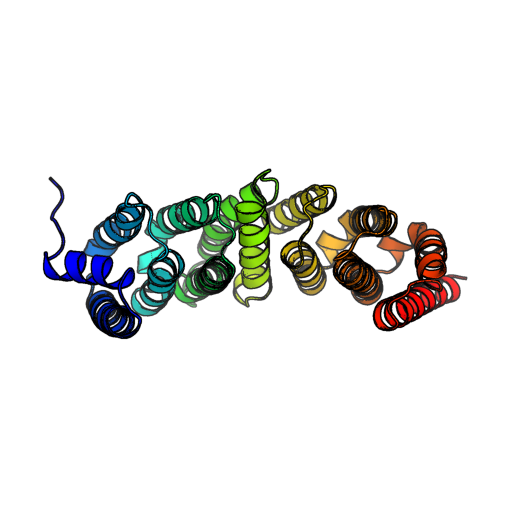C 1
ATOM 2016 O O . ILE A 1 262 ? 17.809 2.782 -20.308 1.00 96.25 262 ILE A O 1
ATOM 2020 N N . ILE A 1 263 ? 18.426 1.055 -21.590 1.00 96.38 263 ILE A N 1
ATOM 2021 C CA . ILE A 1 263 ? 19.800 1.539 -21.799 1.00 96.38 263 ILE A CA 1
ATOM 2022 C C . ILE A 1 263 ? 19.805 2.913 -22.475 1.00 96.38 263 ILE A C 1
ATOM 2024 O O . ILE A 1 263 ? 20.583 3.775 -22.065 1.00 96.38 263 ILE A O 1
ATOM 2028 N N . GLU A 1 264 ? 18.974 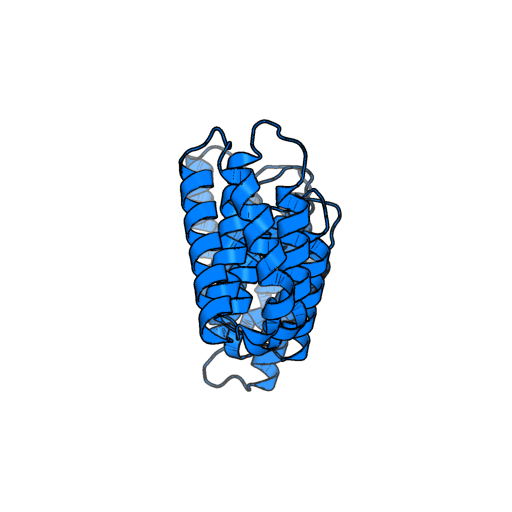3.110 -23.498 1.00 95.25 264 GLU A N 1
ATOM 2029 C CA . GLU A 1 264 ? 18.835 4.387 -24.199 1.00 95.25 264 GLU A CA 1
ATOM 2030 C C . GLU A 1 264 ? 18.340 5.496 -23.264 1.00 95.25 264 GLU A C 1
ATOM 2032 O O . GLU A 1 264 ? 18.951 6.559 -23.180 1.00 95.25 264 GLU A O 1
ATOM 2037 N N . GLU A 1 265 ? 17.285 5.228 -22.498 1.00 94.00 265 GLU A N 1
ATOM 2038 C CA . GLU A 1 265 ? 16.680 6.205 -21.592 1.00 94.00 265 GLU A CA 1
ATOM 2039 C C . GLU A 1 265 ? 17.599 6.564 -20.418 1.00 94.00 265 GLU A C 1
ATOM 2041 O O . GLU A 1 265 ? 17.688 7.728 -20.028 1.00 94.00 265 GLU A O 1
ATOM 2046 N N . MET A 1 266 ? 18.357 5.598 -19.886 1.00 95.00 266 MET A N 1
ATOM 2047 C CA . MET A 1 266 ? 19.348 5.882 -18.845 1.00 95.00 266 MET A CA 1
ATOM 2048 C C . MET A 1 266 ? 20.483 6.780 -19.357 1.00 95.00 266 MET A C 1
ATOM 2050 O O . MET A 1 266 ? 20.951 7.626 -18.601 1.00 95.00 266 MET A O 1
ATOM 2054 N N . LYS A 1 267 ? 20.903 6.656 -20.627 1.00 92.19 267 LYS A N 1
ATOM 2055 C CA . LYS A 1 267 ? 21.941 7.531 -21.211 1.00 92.19 267 LYS A CA 1
ATOM 2056 C C . LYS A 1 267 ? 21.507 8.993 -21.270 1.00 92.19 267 LYS A C 1
ATOM 2058 O O . LYS A 1 267 ? 22.327 9.878 -21.073 1.00 92.19 267 LYS A O 1
ATOM 2063 N N . LYS A 1 268 ? 20.216 9.273 -21.478 1.00 90.31 268 LYS A N 1
ATOM 2064 C CA . LYS A 1 268 ? 19.699 10.657 -21.452 1.00 90.31 268 LYS A CA 1
ATOM 2065 C C . LYS A 1 268 ? 19.900 11.332 -20.092 1.00 90.31 268 LYS A C 1
ATOM 2067 O O . LYS A 1 268 ? 19.893 12.556 -20.007 1.00 90.31 268 LYS A O 1
ATOM 2072 N N . CYS A 1 269 ? 20.080 10.547 -19.030 1.00 87.88 269 CYS A N 1
ATOM 2073 C CA . CYS A 1 269 ? 20.371 11.067 -17.702 1.00 87.88 269 CYS A CA 1
ATOM 2074 C C . CYS A 1 269 ? 21.847 11.451 -17.511 1.00 87.88 269 CYS A C 1
ATOM 2076 O O . CYS A 1 269 ? 22.143 12.038 -16.476 1.00 87.88 269 CYS A O 1
ATOM 2078 N N . ASP A 1 270 ? 22.759 11.169 -18.453 1.00 83.25 270 ASP A N 1
ATOM 2079 C CA . ASP A 1 270 ? 24.191 11.508 -18.330 1.00 83.25 270 ASP A CA 1
ATOM 2080 C C . ASP A 1 270 ? 24.411 13.027 -18.183 1.00 83.25 270 ASP A C 1
ATOM 2082 O O . ASP A 1 270 ? 25.289 13.465 -17.433 1.00 83.25 270 ASP A O 1
ATOM 2086 N N . ASP A 1 271 ? 23.539 13.825 -18.803 1.00 81.00 271 ASP A N 1
ATOM 2087 C CA . ASP A 1 271 ? 23.536 15.289 -18.723 1.00 81.00 271 ASP A CA 1
ATOM 2088 C C . ASP A 1 271 ? 22.686 15.839 -17.556 1.00 81.00 271 ASP A C 1
ATOM 2090 O O . ASP A 1 271 ? 22.485 17.052 -17.434 1.00 81.00 271 ASP A O 1
ATOM 2094 N N . ASP A 1 272 ? 22.170 14.982 -16.662 1.00 83.81 272 ASP A N 1
ATOM 2095 C CA . ASP A 1 272 ? 21.369 15.442 -15.526 1.00 83.81 272 ASP A CA 1
ATOM 2096 C C . ASP A 1 272 ? 22.219 16.316 -14.581 1.00 83.81 272 ASP A C 1
ATOM 2098 O O . ASP A 1 272 ? 23.382 16.033 -14.249 1.00 83.81 272 ASP A O 1
ATOM 2102 N N . ARG A 1 273 ? 21.610 17.405 -14.101 1.00 84.00 273 ARG A N 1
ATOM 2103 C CA . ARG A 1 273 ? 22.234 18.335 -13.152 1.00 84.00 273 ARG A CA 1
ATOM 2104 C C . ARG A 1 273 ? 22.582 17.645 -11.831 1.00 84.00 273 ARG A C 1
ATOM 2106 O O . ARG A 1 273 ? 23.545 18.030 -11.175 1.00 84.00 273 ARG A O 1
ATOM 2113 N N . MET A 1 274 ? 21.816 16.630 -11.437 1.00 89.62 274 MET A N 1
ATOM 2114 C CA . MET A 1 274 ? 21.936 15.972 -10.140 1.00 89.62 274 MET A CA 1
ATOM 2115 C C . MET A 1 274 ? 22.819 14.724 -10.217 1.00 89.62 274 MET A C 1
ATOM 2117 O O . MET A 1 274 ? 22.472 13.728 -10.850 1.00 89.62 274 MET A O 1
ATOM 2121 N N . ALA A 1 275 ? 23.949 14.738 -9.503 1.00 90.38 275 ALA A N 1
ATOM 2122 C CA . ALA A 1 275 ? 24.918 13.636 -9.496 1.00 90.38 275 ALA A CA 1
ATOM 2123 C C . ALA A 1 275 ? 24.324 12.288 -9.044 1.00 90.38 275 ALA A C 1
ATOM 2125 O O . ALA A 1 275 ? 24.674 11.247 -9.594 1.00 90.38 275 ALA A O 1
ATOM 2126 N N . TYR A 1 276 ? 23.389 12.298 -8.089 1.00 90.69 276 TYR A N 1
ATOM 2127 C CA . TYR A 1 276 ? 22.740 11.072 -7.617 1.00 90.69 276 TYR A CA 1
ATOM 2128 C C . TYR A 1 276 ? 21.813 10.440 -8.670 1.00 90.69 276 TYR A C 1
ATOM 2130 O O . TYR A 1 276 ? 21.668 9.220 -8.692 1.00 90.69 276 TYR A O 1
ATOM 2138 N N . VAL A 1 277 ? 21.211 11.239 -9.563 1.00 91.56 277 VAL A N 1
ATOM 2139 C CA . VAL A 1 277 ? 20.400 10.720 -10.680 1.00 91.56 277 VAL A CA 1
ATOM 2140 C C . VAL A 1 277 ? 21.316 10.061 -11.706 1.00 91.56 277 VAL A C 1
ATOM 2142 O O . VAL A 1 277 ? 21.052 8.932 -12.111 1.00 91.56 277 VAL A O 1
ATOM 2145 N N . LYS A 1 278 ? 22.437 10.716 -12.040 1.00 92.69 278 LYS A N 1
ATOM 2146 C CA . LYS A 1 278 ? 23.474 10.173 -12.933 1.00 92.69 278 LYS A CA 1
ATOM 2147 C C . LYS A 1 278 ? 24.009 8.831 -12.454 1.00 92.69 278 LYS A C 1
ATOM 2149 O O . LYS A 1 278 ? 24.029 7.870 -13.215 1.00 92.69 278 LYS A O 1
ATOM 2154 N N . GLY A 1 279 ? 24.390 8.748 -11.177 1.00 94.56 279 GLY A N 1
ATOM 2155 C CA . GLY A 1 279 ? 24.883 7.505 -10.582 1.00 94.56 279 GLY A CA 1
ATOM 2156 C C . GLY A 1 279 ? 23.862 6.369 -10.681 1.00 94.56 279 GLY A C 1
ATOM 2157 O O . GLY A 1 279 ? 24.186 5.285 -11.163 1.00 94.56 279 GLY A O 1
ATOM 2158 N N . ALA A 1 280 ? 22.605 6.636 -10.314 1.00 95.62 280 ALA A N 1
ATOM 2159 C CA . ALA A 1 280 ? 21.541 5.637 -10.397 1.00 95.62 280 ALA A CA 1
ATOM 2160 C C . ALA A 1 280 ? 21.268 5.186 -11.844 1.00 95.62 280 ALA A C 1
ATOM 2162 O O . ALA A 1 280 ? 21.104 3.990 -12.093 1.00 95.62 280 ALA A O 1
ATOM 2163 N N . ALA A 1 281 ? 21.236 6.124 -12.797 1.00 96.00 281 ALA A N 1
ATOM 2164 C CA . ALA A 1 281 ? 21.016 5.827 -14.212 1.00 96.00 281 ALA A CA 1
ATOM 2165 C C . ALA A 1 281 ? 22.153 4.975 -14.787 1.00 96.00 281 ALA A C 1
ATOM 2167 O O . ALA A 1 281 ? 21.907 3.974 -15.466 1.00 96.00 281 ALA A O 1
ATOM 2168 N N . PHE A 1 282 ? 23.397 5.319 -14.450 1.00 95.88 282 PHE A N 1
ATOM 2169 C CA . PHE A 1 282 ? 24.569 4.553 -14.842 1.00 95.88 282 PHE A CA 1
ATOM 2170 C C . PHE A 1 282 ? 24.491 3.111 -14.328 1.00 95.88 282 PHE A C 1
ATOM 2172 O O . PHE A 1 282 ? 24.608 2.172 -15.117 1.00 95.88 282 PHE A O 1
ATOM 2179 N N . GLU A 1 283 ? 24.224 2.906 -13.036 1.00 96.38 283 GLU A N 1
ATOM 2180 C CA . GLU A 1 283 ? 24.089 1.564 -12.454 1.00 96.38 283 GLU A CA 1
ATOM 2181 C C . GLU A 1 283 ? 22.956 0.748 -13.092 1.00 96.38 283 GLU A C 1
ATOM 2183 O O . GLU A 1 283 ? 23.125 -0.444 -13.380 1.00 96.38 283 GLU A O 1
ATOM 2188 N N . ALA A 1 284 ? 21.804 1.378 -13.344 1.00 97.00 284 ALA A N 1
ATOM 2189 C CA . ALA A 1 284 ? 20.683 0.739 -14.026 1.00 97.00 284 ALA A CA 1
ATOM 2190 C C . ALA A 1 284 ? 21.063 0.330 -15.462 1.00 97.00 284 ALA A C 1
ATOM 2192 O O . ALA A 1 284 ? 20.813 -0.808 -15.860 1.00 97.00 284 ALA A O 1
ATOM 2193 N N . SER A 1 285 ? 21.755 1.200 -16.206 1.00 96.81 285 SER A N 1
ATOM 2194 C CA . SER A 1 285 ? 22.257 0.910 -17.556 1.00 96.81 285 SER A CA 1
ATOM 2195 C C . SER A 1 285 ? 23.246 -0.259 -17.564 1.00 96.81 285 SER A C 1
ATOM 2197 O O . SER A 1 285 ? 23.151 -1.154 -18.404 1.00 96.81 285 SER A O 1
ATOM 2199 N N . GLN A 1 286 ? 24.179 -0.304 -16.605 1.00 96.44 286 GLN A N 1
ATOM 2200 C CA . GLN A 1 286 ? 25.125 -1.419 -16.484 1.00 96.44 286 GLN A CA 1
ATOM 2201 C C . GLN A 1 286 ? 24.418 -2.734 -16.149 1.00 96.44 286 GLN A C 1
ATOM 2203 O O . GLN A 1 286 ? 24.778 -3.779 -16.688 1.00 96.44 286 GLN A O 1
ATOM 2208 N N . THR A 1 287 ? 23.391 -2.687 -15.299 1.00 96.06 287 THR A N 1
ATOM 2209 C CA . THR A 1 287 ? 22.568 -3.861 -14.980 1.00 96.06 287 THR A CA 1
ATOM 2210 C C . THR A 1 287 ? 21.876 -4.392 -16.239 1.00 96.06 287 THR A C 1
ATOM 2212 O O . THR A 1 287 ? 22.008 -5.574 -16.545 1.00 96.06 287 THR A O 1
ATOM 2215 N N . ALA A 1 288 ? 21.235 -3.520 -17.022 1.00 96.38 288 ALA A N 1
ATOM 2216 C CA . ALA A 1 288 ? 20.568 -3.904 -18.266 1.00 96.38 288 ALA A CA 1
ATOM 2217 C C . ALA A 1 288 ? 21.539 -4.512 -19.299 1.00 96.38 288 ALA A C 1
ATOM 2219 O O . ALA A 1 288 ? 21.243 -5.546 -19.894 1.00 96.38 288 ALA A O 1
ATOM 2220 N N . LYS A 1 289 ? 22.733 -3.923 -19.467 1.00 95.88 289 LYS A N 1
ATOM 2221 C CA . LYS A 1 289 ? 23.777 -4.451 -20.367 1.00 95.88 289 LYS A CA 1
ATOM 2222 C C . LYS A 1 289 ? 24.256 -5.840 -19.954 1.00 95.88 289 LYS A C 1
ATOM 2224 O O . LYS A 1 289 ? 24.435 -6.695 -20.813 1.00 95.88 289 LYS A O 1
ATOM 2229 N N . ARG A 1 290 ? 24.461 -6.075 -18.653 1.00 95.06 290 ARG A N 1
ATOM 2230 C CA . ARG A 1 290 ? 24.869 -7.395 -18.143 1.00 95.06 290 ARG A CA 1
ATOM 2231 C C . ARG A 1 290 ? 23.825 -8.458 -18.455 1.00 95.06 290 ARG A C 1
ATOM 2233 O O . ARG A 1 290 ? 24.201 -9.533 -18.902 1.00 95.06 290 ARG A O 1
ATOM 2240 N N . ILE A 1 291 ? 22.544 -8.145 -18.258 1.00 93.44 291 ILE A N 1
ATOM 2241 C CA . ILE A 1 291 ? 21.451 -9.056 -18.612 1.00 93.44 291 ILE A CA 1
ATOM 2242 C C . ILE A 1 291 ? 21.499 -9.367 -20.111 1.00 93.44 291 ILE A C 1
ATOM 2244 O O . ILE A 1 291 ? 21.494 -10.535 -20.471 1.00 93.44 291 ILE A O 1
ATOM 2248 N N . LEU A 1 292 ? 21.632 -8.352 -20.972 1.00 91.44 292 LEU A N 1
ATOM 2249 C CA . LEU A 1 292 ? 21.696 -8.542 -22.425 1.00 91.44 292 LEU A CA 1
ATOM 2250 C C . LEU A 1 292 ? 22.844 -9.481 -22.849 1.00 91.44 292 LEU A C 1
ATOM 2252 O O . LEU A 1 292 ? 22.636 -10.353 -23.682 1.00 91.44 292 LEU A O 1
ATOM 2256 N N . ILE A 1 293 ? 24.031 -9.328 -22.248 1.00 89.38 293 ILE A N 1
ATOM 2257 C CA . ILE A 1 293 ? 25.221 -10.147 -22.547 1.00 89.38 293 ILE A CA 1
ATOM 2258 C C . ILE A 1 293 ? 25.041 -11.604 -22.109 1.00 89.38 293 ILE A C 1
ATOM 2260 O O . ILE A 1 293 ? 25.495 -12.506 -22.796 1.00 89.38 293 ILE A O 1
ATOM 2264 N N . VAL A 1 294 ? 24.382 -11.858 -20.975 1.00 84.12 294 VAL A N 1
ATOM 2265 C CA . VAL A 1 294 ? 24.127 -13.233 -20.496 1.00 84.12 294 VAL A CA 1
ATOM 2266 C C . VAL A 1 294 ? 23.196 -14.007 -21.445 1.00 84.12 294 VAL A C 1
ATOM 2268 O O . VAL A 1 294 ? 23.122 -15.231 -21.375 1.00 84.12 294 VAL A O 1
ATOM 2271 N N . MET A 1 295 ? 22.485 -13.308 -22.331 1.00 73.12 295 MET A N 1
ATOM 2272 C CA . MET A 1 295 ? 21.505 -13.888 -23.250 1.00 73.12 295 MET A CA 1
ATOM 2273 C C . MET A 1 295 ? 22.016 -14.091 -24.679 1.00 73.12 295 MET A C 1
ATOM 2275 O O . MET A 1 295 ? 21.325 -14.743 -25.464 1.00 73.12 295 MET A O 1
ATOM 2279 N N . THR A 1 296 ? 23.172 -13.515 -25.015 1.00 59.84 296 THR A N 1
ATOM 2280 C CA . THR A 1 296 ? 23.871 -13.696 -26.298 1.00 59.84 296 THR A CA 1
ATOM 2281 C C . THR A 1 296 ? 24.902 -14.802 -26.196 1.00 59.84 296 THR A C 1
ATOM 2283 O O . THR A 1 296 ? 24.926 -15.656 -27.106 1.00 59.84 296 THR A O 1
#

pLDDT: mean 89.51, std 11.35, range [34.66, 98.69]

Nearest PDB structures (foldseek):
  4a0c-assembly2_B  TM=4.916E-01  e=3.336E-04  Homo sapiens
  7uzf-assembly1_P  TM=5.392E-01  e=1.246E-03  Rattus norvegicus
  3zjy-assembly2_E  TM=5.469E-01  e=2.305E-03  Homo sapiens
  6a38-assembly1_C  TM=5.371E-01  e=6.332E-03  Saccharomyces cerevisiae S288C
  7unk-assembly1_A  TM=4.584E-01  e=6.616E-03  Homo sapiens

Radius of gyration: 21.92 Å; Cα contacts (8 Å, |Δi|>4): 359; chains: 1; bounding box: 57×43×56 Å

Solvent-accessible surface area (backbone atoms only — not comparable to full-atom values): 15915 Å² total; per-residue (Å²): 136,82,83,75,75,60,73,67,59,57,53,34,59,61,27,46,70,51,54,74,66,49,21,53,52,24,54,51,53,54,50,55,50,55,69,73,52,54,80,88,48,47,67,61,53,53,51,51,66,58,55,71,57,81,79,75,66,90,38,59,30,62,57,45,45,48,53,33,54,44,17,66,69,50,19,56,74,44,54,92,44,45,60,60,54,47,50,50,52,52,62,59,35,63,44,92,69,75,50,70,65,36,34,56,26,47,25,48,26,54,35,37,37,56,53,29,42,44,58,94,85,54,53,66,72,57,48,25,49,53,45,44,58,62,46,49,64,31,43,68,28,28,66,46,89,50,60,39,29,15,40,32,23,24,35,24,49,25,39,29,52,73,31,83,62,38,80,42,54,47,71,68,57,54,47,54,40,51,55,33,51,52,61,29,49,70,41,94,79,61,48,72,32,49,56,48,24,52,53,36,42,35,72,75,40,28,80,64,41,41,81,43,37,49,60,49,47,52,38,38,52,57,59,62,71,50,84,91,55,92,76,44,64,62,53,41,37,55,38,42,50,48,51,40,48,49,65,71,61,38,70,56,80,46,43,54,90,47,34,68,56,48,39,56,58,27,54,68,32,70,80,46,91,48,66,70,40,29,53,47,23,50,54,36,28,53,51,38,50,53,56,55,59,79,74,108

InterPro domains:
  IPR011989 Armadillo-like helical [G3DSA:1.25.10.10] (2-293)
  IPR016024 Armadillo-type fold [SSF48371] (7-284)
  IPR033337 MT-associated protein TORTIFOLIA1/SINE1-2 [PTHR31355] (4-291)
  IPR057600 TORTIFOLIA1/SINE1-2, N-terminal [PF24714] (17-217)

Foldseek 3Di:
DDDDDDPVLLVLLVLCQPDPVSNVVSLVVVLVCLLVDDLVCVVVLLVSLLVSPVVPGDNLLSSLLVLLSNLQRCFLSCLVCLLVSLVSLLVSLPDLDQDPSSLVSLLNNLLSNLVRSDDPPDDLVSSQVSCCSSLVVLLVQCQDPRLSSNLSSLSNLLSNLLHPSVVSHDPVSLLSSLVSLLVSLLDPSDDLSSLSSLLSSCQRPVVSNLVCLQSLLVSLLVLLPDDDDPPSLVVLLSSLVSLQSNLVRHDVVSCLVCLVVLLVSLVVCCPPPDPSSVVSSVSSNVSSVVSVVVVD

Secondary structure (DSSP, 8-state):
---PPPHHHHHHHHHTTS-HHHHHHHHHHHHHHHHS--GGGHHHHHHHHHHTTTT--S-HHHHHHHHHHHHHHHGGGGGGGHHHHHHHHHHHHTSSS--HHHHHHHHHHHHHHHHHT--TTS-HHHHHHHHHHHHHHHHHHHT-S-HHHHHHHHHHHHHHHTSGGGGG--HHHHHHHHHHHHHHHTSTT--HHHHHHHHHHHHH-HHHHHTTHHHHHHHHHHHHTS---TTHHHHHHHHHHHHHHHHHHS-GGGTGGGHHHHHHHHHGGGG-S-HHHHHHHHHHHHHHHHHHHHT-

Sequence (296 aa):
MGRNLSPVLKQEFENLDKDAYSRKSAMKVIKSYVEDLDSSAIPLFLAQVSETKETGLTSGEYTISLYEVLARVHGTKIVPQIDNIMSTIIKNMTSSVVSFALHQACSKVVPAIARYAMDPTTPDDKKRRIIHSLCKPLSDSLLSTQENLSCGAALCLKALVDSDNWRFASSQMVNEVCQRVVGALEKPMMTSSHIGLVMSLAKHNSLVVEAYARLLVLSCIKILNMPTSEGLSQKRLMTIQLISFLMKNLDYKCVISELSLIIEEMKKCDDDRMAYVKGAAFEASQTAKRILIVMT

Organism: NCBI:txid192012

Mean predicted aligned error: 5.96 Å